Protein AF-A0A383CYL3-F1 (afdb_monomer_lite)

pLDDT: mean 91.33, std 6.99, range [60.88, 98.5]

Structure (mmCIF, N/CA/C/O backbone):
data_AF-A0A383CYL3-F1
#
_entry.id   AF-A0A383CYL3-F1
#
loop_
_atom_site.group_PDB
_atom_site.id
_atom_site.type_symbol
_atom_site.label_atom_id
_atom_site.label_alt_id
_atom_site.label_comp_id
_atom_site.label_asym_id
_atom_site.label_entity_id
_atom_site.label_seq_id
_atom_site.pdbx_PDB_ins_code
_atom_site.Cartn_x
_atom_site.Cartn_y
_atom_site.Cartn_z
_atom_site.occupancy
_atom_site.B_iso_or_equiv
_atom_site.auth_seq_id
_atom_site.auth_comp_id
_atom_site.auth_asym_id
_atom_site.auth_atom_id
_atom_site.pdbx_PDB_model_num
ATOM 1 N N . GLY A 1 1 ? -2.324 4.065 -17.503 1.00 60.91 1 GLY A N 1
ATOM 2 C CA . GLY A 1 1 ? -1.278 4.170 -18.538 1.00 60.91 1 GLY A CA 1
ATOM 3 C C . GLY A 1 1 ? -1.927 4.232 -19.900 1.00 60.91 1 GLY A C 1
ATOM 4 O O . GLY A 1 1 ? -3.085 3.840 -20.022 1.00 60.91 1 GLY A O 1
ATOM 5 N N . ASN A 1 2 ? -1.213 4.731 -20.904 1.00 80.81 2 ASN A N 1
ATOM 6 C CA . ASN A 1 2 ? -1.706 4.714 -22.275 1.00 80.81 2 ASN A CA 1
ATOM 7 C C . ASN A 1 2 ? -1.374 3.350 -22.905 1.00 80.81 2 ASN A C 1
ATOM 9 O O . ASN A 1 2 ? -0.212 3.054 -23.174 1.00 80.81 2 ASN A O 1
ATOM 13 N N . LEU A 1 3 ? -2.397 2.504 -23.049 1.00 83.12 3 LEU A N 1
ATOM 14 C CA . LEU A 1 3 ? -2.301 1.110 -23.508 1.00 83.12 3 LEU A CA 1
ATOM 15 C C . LEU A 1 3 ? -2.814 0.931 -24.949 1.00 83.12 3 LEU A C 1
ATOM 17 O O . LEU A 1 3 ? -3.271 -0.150 -25.306 1.00 83.12 3 LEU A O 1
ATOM 21 N N . GLY A 1 4 ? -2.820 2.003 -25.746 1.00 85.19 4 GLY A N 1
ATOM 22 C CA . GLY A 1 4 ? -3.401 1.988 -27.088 1.00 85.19 4 GLY A CA 1
ATOM 23 C C . GLY A 1 4 ? -4.933 2.034 -27.084 1.00 85.19 4 GLY A C 1
ATOM 24 O O . GLY A 1 4 ? -5.554 2.582 -26.158 1.00 85.19 4 GLY A O 1
ATOM 25 N N . SER A 1 5 ? -5.532 1.480 -28.143 1.00 90.00 5 SER A N 1
ATOM 26 C CA . SER A 1 5 ? -6.978 1.491 -28.397 1.00 90.00 5 SER A CA 1
ATOM 27 C C . SER A 1 5 ? -7.750 0.524 -27.488 1.00 90.00 5 SER A C 1
ATOM 29 O O . SER A 1 5 ? -7.178 -0.360 -26.850 1.00 90.00 5 SER A O 1
ATOM 31 N N . ASP A 1 6 ? -9.081 0.629 -27.453 1.00 92.19 6 ASP A N 1
ATOM 32 C CA . ASP A 1 6 ? -9.914 -0.312 -26.686 1.00 92.19 6 ASP A CA 1
ATOM 33 C C . ASP A 1 6 ? -9.828 -1.754 -27.204 1.00 92.19 6 ASP A C 1
ATOM 35 O O . ASP A 1 6 ? -9.988 -2.702 -26.429 1.00 92.19 6 ASP A O 1
ATOM 39 N N . LYS A 1 7 ? -9.540 -1.939 -28.498 1.00 91.94 7 LYS A N 1
ATOM 40 C CA . LYS A 1 7 ? -9.266 -3.262 -29.069 1.00 91.94 7 LYS A CA 1
ATOM 41 C C . LYS A 1 7 ? -7.973 -3.833 -28.487 1.00 91.94 7 LYS A C 1
ATOM 43 O O . LYS A 1 7 ? -7.984 -4.971 -28.022 1.00 91.94 7 LYS A O 1
ATOM 48 N N . ASP A 1 8 ? -6.907 -3.036 -28.444 1.00 89.88 8 ASP A N 1
ATOM 49 C CA . ASP A 1 8 ? -5.603 -3.454 -27.909 1.00 89.88 8 ASP A CA 1
ATOM 50 C C . ASP A 1 8 ? -5.710 -3.811 -26.426 1.00 89.88 8 ASP A C 1
ATOM 52 O O . ASP A 1 8 ? -5.250 -4.869 -25.999 1.00 89.88 8 ASP A O 1
ATOM 56 N N . ARG A 1 9 ? -6.429 -2.989 -25.651 1.00 91.81 9 ARG A N 1
ATOM 57 C CA . ARG A 1 9 ? -6.699 -3.241 -24.227 1.00 91.81 9 ARG A CA 1
ATOM 58 C C . ARG A 1 9 ? -7.430 -4.560 -23.998 1.00 91.81 9 ARG A C 1
ATOM 60 O O . ARG A 1 9 ? -7.052 -5.316 -23.107 1.00 91.81 9 ARG A O 1
ATOM 67 N N . LYS A 1 10 ? -8.464 -4.859 -24.794 1.00 93.38 10 LYS A N 1
ATOM 68 C CA . LYS A 1 10 ? -9.211 -6.126 -24.694 1.00 93.38 10 LYS A CA 1
ATOM 69 C C . LYS A 1 10 ? -8.337 -7.327 -25.046 1.00 93.38 10 LYS A C 1
ATOM 71 O O . LYS A 1 10 ? -8.424 -8.350 -24.370 1.00 93.38 10 LYS A O 1
ATOM 76 N N . THR A 1 11 ? -7.504 -7.209 -26.076 1.00 92.19 11 THR A N 1
ATOM 77 C CA . THR A 1 11 ? -6.564 -8.267 -26.470 1.00 92.19 11 THR A CA 1
ATOM 78 C C . THR A 1 11 ? -5.542 -8.527 -25.368 1.00 92.19 11 THR A C 1
ATOM 80 O O . THR A 1 11 ? -5.371 -9.672 -24.956 1.00 92.19 11 THR A O 1
ATOM 83 N N . LEU A 1 12 ? -4.928 -7.469 -24.830 1.00 92.44 12 LEU A N 1
ATOM 84 C CA . LEU A 1 12 ? -3.962 -7.577 -23.741 1.00 92.44 12 LEU A CA 1
ATOM 85 C C . LEU A 1 12 ? -4.599 -8.177 -22.481 1.00 92.44 12 LEU A C 1
ATOM 87 O O . LEU A 1 12 ? -4.010 -9.054 -21.860 1.00 92.44 12 LEU A O 1
ATOM 91 N N . MET A 1 13 ? -5.826 -7.778 -22.136 1.00 93.12 13 MET A N 1
ATOM 92 C CA . MET A 1 13 ? -6.542 -8.349 -20.991 1.00 93.12 13 MET A CA 1
ATOM 93 C C . MET A 1 13 ? -6.741 -9.865 -21.135 1.00 93.12 13 MET A C 1
ATOM 95 O O . MET A 1 13 ? -6.412 -10.606 -20.213 1.00 93.12 13 MET A O 1
ATOM 99 N N . LYS A 1 14 ? -7.197 -10.336 -22.305 1.00 94.06 14 LYS A N 1
ATOM 100 C CA . LYS A 1 14 ? -7.383 -11.775 -22.583 1.00 94.06 14 LYS A CA 1
ATOM 101 C C . LYS A 1 14 ? -6.087 -12.584 -22.510 1.00 94.06 14 LYS A C 1
ATOM 103 O O . LYS A 1 14 ? -6.115 -13.782 -22.233 1.00 94.06 14 LYS A O 1
ATOM 108 N N . LEU A 1 15 ? -4.958 -11.949 -22.815 1.00 92.75 15 LEU A N 1
ATOM 109 C CA . LEU A 1 15 ? -3.640 -12.567 -22.718 1.00 92.75 15 LEU A CA 1
ATOM 110 C C . LEU A 1 15 ? -3.179 -12.666 -21.256 1.00 92.75 15 LEU A C 1
ATOM 112 O O . LEU A 1 15 ? -2.716 -13.717 -20.814 1.00 92.75 15 LEU A O 1
ATOM 116 N N . LEU A 1 16 ? -3.332 -11.577 -20.501 1.00 94.69 16 LEU A N 1
ATOM 117 C CA . LEU A 1 16 ? -2.857 -11.465 -19.124 1.00 94.69 16 LEU A CA 1
ATOM 118 C C . LEU A 1 16 ? -3.707 -12.262 -18.129 1.00 94.69 16 LEU A C 1
ATOM 120 O O . LEU A 1 16 ? -3.155 -12.874 -17.219 1.00 94.69 16 LEU A O 1
ATOM 124 N N . GLU A 1 17 ? -5.031 -12.299 -18.300 1.00 95.38 17 GLU A N 1
ATOM 125 C CA . GLU A 1 17 ? -5.942 -12.943 -17.339 1.00 95.38 17 GLU A CA 1
ATOM 126 C C . GLU A 1 17 ? -5.663 -14.439 -17.150 1.00 95.38 17 GLU A C 1
ATOM 128 O O . GLU A 1 17 ? -5.806 -14.961 -16.047 1.00 95.38 17 GLU A O 1
ATOM 133 N N . LYS A 1 18 ? -5.184 -15.114 -18.201 1.00 94.88 18 LYS A N 1
ATOM 134 C CA . LYS A 1 18 ? -4.810 -16.537 -18.172 1.00 94.88 18 LYS A CA 1
ATOM 135 C C . LYS A 1 18 ? -3.587 -16.823 -17.302 1.00 94.88 18 LYS A C 1
ATOM 137 O O . LYS A 1 18 ? -3.362 -17.965 -16.924 1.00 94.88 18 LYS A O 1
ATOM 142 N N . ASN A 1 19 ? -2.797 -15.794 -17.012 1.00 95.62 19 ASN A N 1
ATOM 143 C CA . ASN A 1 19 ? -1.554 -15.882 -16.258 1.00 95.62 19 ASN A CA 1
ATOM 144 C C . ASN A 1 19 ? -1.692 -15.309 -14.846 1.00 95.62 19 ASN A C 1
ATOM 146 O O . ASN A 1 19 ? -0.675 -15.015 -14.221 1.00 95.62 19 ASN A O 1
ATOM 150 N N . GLN A 1 20 ? -2.917 -15.112 -14.351 1.00 96.31 20 GLN A N 1
ATOM 151 C CA . GLN A 1 20 ? -3.139 -14.590 -13.009 1.00 96.31 20 GLN A CA 1
ATOM 152 C C . GLN A 1 20 ? -2.492 -15.493 -11.949 1.00 96.31 20 GLN A C 1
ATOM 154 O O . GLN A 1 20 ? -2.558 -16.718 -12.027 1.00 96.31 20 GLN A O 1
ATOM 159 N N . VAL A 1 21 ? -1.867 -14.865 -10.958 1.00 96.69 21 VAL A N 1
ATOM 160 C CA . VAL A 1 21 ? -1.183 -15.534 -9.850 1.00 96.69 21 VAL A CA 1
ATOM 161 C C . VAL A 1 21 ? -1.388 -14.738 -8.565 1.00 96.69 21 VAL A C 1
ATOM 163 O O . VAL A 1 21 ? -1.668 -13.533 -8.606 1.00 96.69 21 VAL A O 1
ATOM 166 N N . ASP A 1 22 ? -1.272 -15.415 -7.428 1.00 94.88 22 ASP A N 1
ATOM 167 C CA . ASP A 1 22 ? -1.402 -14.785 -6.124 1.00 94.88 22 ASP A CA 1
ATOM 168 C C . ASP A 1 22 ? -0.232 -13.848 -5.813 1.00 94.88 22 ASP A C 1
ATOM 170 O O . ASP A 1 22 ? 0.851 -13.908 -6.404 1.00 94.88 22 ASP A O 1
ATOM 174 N N . SER A 1 23 ? -0.499 -12.917 -4.897 1.00 94.06 23 SER A N 1
ATOM 175 C CA . SER A 1 23 ? 0.493 -11.974 -4.406 1.00 94.06 23 SER A CA 1
ATOM 176 C C . SER A 1 23 ? 0.269 -11.662 -2.933 1.00 94.06 23 SER A C 1
ATOM 178 O O . SER A 1 23 ? -0.854 -11.346 -2.520 1.00 94.06 23 SER A O 1
ATOM 180 N N . THR A 1 24 ? 1.342 -11.679 -2.140 1.00 89.69 24 THR A N 1
ATOM 181 C CA . THR A 1 24 ? 1.304 -11.152 -0.765 1.00 89.69 24 THR A CA 1
ATOM 182 C C . THR A 1 24 ? 1.252 -9.623 -0.752 1.00 89.69 24 THR A C 1
ATOM 184 O O . THR A 1 24 ? 0.801 -9.021 0.227 1.00 89.69 24 THR A O 1
ATOM 187 N N . TRP A 1 25 ? 1.641 -8.978 -1.858 1.00 90.38 25 TRP A N 1
ATOM 188 C CA . TRP A 1 25 ? 1.538 -7.538 -2.033 1.00 90.38 25 TRP A CA 1
ATOM 189 C C . TRP A 1 25 ? 0.190 -7.134 -2.623 1.00 90.38 25 TRP A C 1
ATOM 191 O O . TRP A 1 25 ? -0.257 -7.639 -3.653 1.00 90.38 25 TRP A O 1
ATOM 201 N N . ARG A 1 26 ? -0.456 -6.155 -1.991 1.00 89.75 26 ARG A N 1
ATOM 202 C CA . ARG A 1 26 ? -1.742 -5.617 -2.433 1.00 89.75 26 ARG A CA 1
ATOM 203 C C . ARG A 1 26 ? -1.593 -4.144 -2.747 1.00 89.75 26 ARG A C 1
ATOM 205 O O . ARG A 1 26 ? -1.125 -3.371 -1.919 1.00 89.75 26 ARG A O 1
ATOM 212 N N . VAL A 1 27 ? -2.051 -3.754 -3.930 1.00 90.19 27 VAL A N 1
ATOM 213 C CA . VAL A 1 27 ? -2.041 -2.363 -4.376 1.00 90.19 27 VAL A CA 1
ATOM 214 C C . VAL A 1 27 ? -3.323 -2.054 -5.141 1.00 90.19 27 VAL A C 1
ATOM 216 O O . VAL A 1 27 ? -3.880 -2.907 -5.837 1.00 90.19 27 VAL A O 1
ATOM 219 N N . THR A 1 28 ? -3.806 -0.827 -4.980 1.00 87.62 28 THR A N 1
ATOM 220 C CA . THR A 1 28 ? -4.983 -0.303 -5.671 1.00 87.62 28 THR A CA 1
ATOM 221 C C . THR A 1 28 ? -4.586 0.782 -6.660 1.00 87.62 28 THR A C 1
ATOM 223 O O . THR A 1 28 ? -3.676 1.569 -6.404 1.00 87.62 28 THR A O 1
ATOM 226 N N . SER A 1 29 ? -5.335 0.879 -7.754 1.00 84.56 29 SER A N 1
ATOM 227 C CA . SER A 1 29 ? -5.369 2.079 -8.596 1.00 84.56 29 SER A CA 1
ATOM 228 C C . SER A 1 29 ? -5.851 3.308 -7.816 1.00 84.56 29 SER A C 1
ATOM 230 O O . SER A 1 29 ? -6.458 3.193 -6.748 1.00 84.56 29 SER A O 1
ATOM 232 N N . SER A 1 30 ? -5.676 4.491 -8.407 1.00 77.31 30 SER A N 1
ATOM 233 C CA . SER A 1 30 ? -6.247 5.746 -7.903 1.00 77.31 30 SER A CA 1
ATOM 234 C C . SER A 1 30 ? -7.779 5.735 -7.810 1.00 77.31 30 SER A C 1
ATOM 236 O O . SER A 1 30 ? -8.337 6.446 -6.981 1.00 77.31 30 SER A O 1
ATOM 238 N N . SER A 1 31 ? -8.470 4.910 -8.607 1.00 81.56 31 SER A N 1
ATOM 239 C CA . SER A 1 31 ? -9.923 4.710 -8.511 1.00 81.56 31 SER A CA 1
ATOM 240 C C . SER A 1 31 ? -10.333 3.693 -7.438 1.00 81.56 31 SER A C 1
ATOM 242 O O . SER A 1 31 ? -11.522 3.451 -7.243 1.00 81.56 31 SER A O 1
ATOM 244 N N . GLY A 1 32 ? -9.369 3.082 -6.741 1.00 81.31 32 GLY A N 1
ATOM 245 C CA . GLY A 1 32 ? -9.605 2.089 -5.694 1.00 81.31 32 GLY A CA 1
ATOM 246 C C . GLY A 1 32 ? -9.766 0.651 -6.198 1.00 81.31 32 GLY A C 1
ATOM 247 O O . GLY A 1 32 ? -9.926 -0.256 -5.383 1.00 81.31 32 GLY A O 1
ATOM 248 N N . ALA A 1 33 ? -9.691 0.405 -7.511 1.00 86.31 33 ALA A N 1
ATOM 249 C CA . ALA A 1 33 ? -9.699 -0.955 -8.047 1.00 86.31 33 ALA A CA 1
ATOM 250 C C . ALA A 1 33 ? -8.398 -1.688 -7.684 1.00 86.31 33 ALA A C 1
ATOM 252 O O . ALA A 1 33 ? -7.307 -1.157 -7.912 1.00 86.31 33 ALA A O 1
ATOM 253 N N . MET A 1 34 ? -8.523 -2.899 -7.138 1.00 90.38 34 MET A N 1
ATOM 254 C CA . MET A 1 34 ? -7.399 -3.768 -6.777 1.00 90.38 34 MET A CA 1
ATOM 255 C C . MET A 1 34 ? -6.681 -4.286 -8.021 1.00 90.38 34 MET A C 1
ATOM 257 O O . MET A 1 34 ? -7.326 -4.718 -8.978 1.00 90.38 34 MET A O 1
ATOM 261 N N . TYR A 1 35 ? -5.351 -4.285 -7.990 1.00 92.44 35 TYR A N 1
ATOM 262 C CA . TYR A 1 35 ? -4.555 -4.908 -9.042 1.00 92.44 35 TYR A CA 1
ATOM 263 C C . TYR A 1 35 ? -4.630 -6.430 -8.942 1.00 92.44 35 TYR A C 1
ATOM 265 O O . TYR A 1 35 ? -4.715 -6.995 -7.851 1.00 92.44 35 TYR A O 1
ATOM 273 N N . ARG A 1 36 ? -4.579 -7.084 -10.103 1.00 93.62 36 ARG A N 1
ATOM 274 C CA . ARG A 1 36 ? -4.379 -8.528 -10.227 1.00 93.62 36 ARG A CA 1
ATOM 275 C C . ARG A 1 36 ? -2.982 -8.754 -10.772 1.00 93.62 36 ARG A C 1
ATOM 277 O O . ARG A 1 36 ? -2.614 -8.143 -11.774 1.00 93.62 36 ARG A O 1
ATOM 284 N N . PHE A 1 37 ? -2.220 -9.592 -10.090 1.00 96.06 37 PHE A N 1
ATOM 285 C CA . PHE A 1 37 ? -0.869 -9.928 -10.502 1.00 96.06 37 PHE A CA 1
ATOM 286 C C . PHE A 1 37 ? -0.899 -11.084 -11.495 1.00 96.06 37 PHE A C 1
ATOM 288 O O . PHE A 1 37 ? -1.810 -11.911 -11.484 1.00 96.06 37 PHE A O 1
ATOM 295 N N . VAL A 1 38 ? 0.094 -11.109 -12.375 1.00 96.62 38 VAL A N 1
ATOM 296 C CA . VAL A 1 38 ? 0.246 -12.113 -13.429 1.00 96.62 38 VAL A CA 1
ATOM 297 C C . VAL A 1 38 ? 1.685 -12.602 -13.459 1.00 96.62 38 VAL A C 1
ATOM 299 O O . VAL A 1 38 ? 2.584 -11.882 -13.021 1.00 96.62 38 VAL A O 1
ATOM 302 N N . LYS A 1 39 ? 1.918 -13.804 -13.983 1.00 96.44 39 LYS A N 1
ATOM 303 C CA . LYS A 1 39 ? 3.275 -14.321 -14.195 1.00 96.44 39 LYS A CA 1
ATOM 304 C C . LYS A 1 39 ? 4.076 -13.385 -15.120 1.00 96.44 39 LYS A C 1
ATOM 306 O O . LYS A 1 39 ? 3.527 -12.952 -16.143 1.00 96.44 39 LYS A O 1
ATOM 311 N N . PRO A 1 40 ? 5.354 -13.089 -14.817 1.00 94.44 40 PRO A N 1
ATOM 312 C CA . PRO A 1 40 ? 6.201 -12.258 -15.668 1.00 94.44 40 PRO A CA 1
ATOM 313 C C . PRO A 1 40 ? 6.595 -13.045 -16.925 1.00 94.44 40 PRO A C 1
ATOM 315 O O . PRO A 1 40 ? 7.586 -13.761 -16.945 1.00 94.44 40 PRO A O 1
ATOM 318 N N . THR A 1 41 ? 5.771 -12.955 -17.966 1.00 94.00 41 THR A N 1
ATOM 319 C CA . THR A 1 41 ? 5.897 -13.761 -19.200 1.00 94.00 41 THR A CA 1
ATOM 320 C C . THR A 1 41 ? 5.993 -12.918 -20.468 1.00 94.00 41 THR A C 1
ATOM 322 O O . THR A 1 41 ? 6.212 -13.458 -21.545 1.00 94.00 41 THR A O 1
ATOM 325 N N . LEU A 1 42 ? 5.825 -11.597 -20.358 1.00 94.00 42 LEU A N 1
ATOM 326 C CA . LEU A 1 42 ? 5.802 -10.682 -21.495 1.00 94.00 42 LEU A CA 1
ATOM 327 C C . LEU A 1 42 ? 6.877 -9.613 -21.342 1.00 94.00 42 LEU A C 1
ATOM 329 O O . LEU A 1 42 ? 6.982 -8.979 -20.291 1.00 94.00 42 LEU A O 1
ATOM 333 N N . VAL A 1 43 ? 7.589 -9.348 -22.434 1.00 95.81 43 VAL A N 1
ATOM 334 C CA . VAL A 1 43 ? 8.421 -8.156 -22.586 1.00 95.81 43 VAL A CA 1
ATOM 335 C C . VAL A 1 43 ? 7.660 -7.141 -23.430 1.00 95.81 43 VAL A C 1
ATOM 337 O O . VAL A 1 43 ? 7.092 -7.468 -24.474 1.00 95.81 43 VAL A O 1
ATOM 340 N N . VAL A 1 44 ? 7.628 -5.892 -22.973 1.00 94.38 44 VAL A N 1
ATOM 341 C CA . VAL A 1 44 ? 6.966 -4.796 -23.683 1.00 94.38 44 VAL A CA 1
ATOM 342 C C . VAL A 1 44 ? 7.928 -3.653 -23.940 1.00 94.38 44 VAL A C 1
ATOM 344 O O . VAL A 1 44 ? 8.793 -3.344 -23.125 1.00 94.38 44 VAL A O 1
ATOM 347 N N . GLU A 1 45 ? 7.744 -3.000 -25.077 1.00 94.44 45 GLU A N 1
ATOM 348 C CA . GLU A 1 45 ? 8.422 -1.756 -25.401 1.00 94.44 45 GLU A CA 1
ATOM 349 C C . GLU A 1 45 ? 7.556 -0.585 -24.938 1.00 94.44 45 GLU A C 1
ATOM 351 O O . GLU A 1 45 ? 6.367 -0.505 -25.268 1.00 94.44 45 GLU A O 1
ATOM 356 N N . ILE A 1 46 ? 8.154 0.328 -24.176 1.00 93.62 46 ILE A N 1
ATOM 357 C CA . ILE A 1 46 ? 7.511 1.566 -23.748 1.00 93.62 46 ILE A CA 1
ATOM 358 C C . ILE A 1 46 ? 8.287 2.759 -24.289 1.00 93.62 46 ILE A C 1
ATOM 360 O O . ILE A 1 46 ? 9.514 2.742 -24.345 1.00 93.62 46 ILE A O 1
ATOM 364 N N . LYS A 1 47 ? 7.559 3.817 -24.636 1.00 93.81 47 LYS A N 1
ATOM 365 C CA . LYS A 1 47 ? 8.123 5.158 -24.804 1.00 93.81 47 LYS A CA 1
ATOM 366 C C . LYS A 1 47 ? 7.705 6.015 -23.618 1.00 93.81 47 LYS A C 1
ATOM 368 O O . LYS A 1 47 ? 6.587 5.869 -23.121 1.00 93.81 47 LYS A O 1
ATOM 373 N N . ALA A 1 48 ? 8.584 6.899 -23.180 1.00 93.81 48 ALA A N 1
ATOM 374 C CA . ALA A 1 48 ? 8.351 7.793 -22.056 1.00 93.81 48 ALA A CA 1
ATOM 375 C C . ALA A 1 48 ? 8.841 9.196 -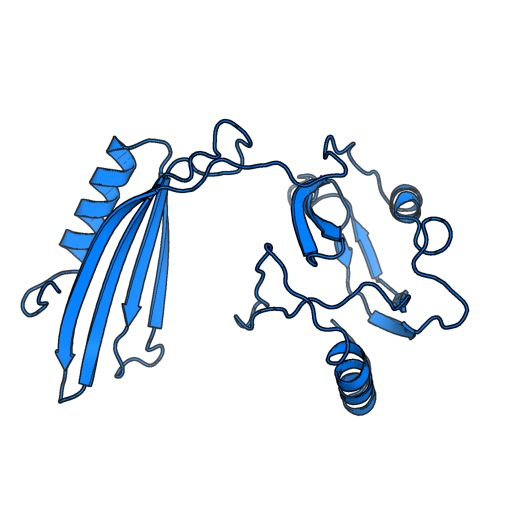22.404 1.00 93.81 48 ALA A C 1
ATOM 377 O O . ALA A 1 48 ? 9.686 9.351 -23.284 1.00 93.81 48 ALA A O 1
ATOM 378 N N . THR A 1 49 ? 8.294 10.205 -21.731 1.00 94.44 49 THR A N 1
ATOM 379 C CA . THR A 1 49 ? 8.802 11.576 -21.856 1.00 94.44 49 THR A CA 1
ATOM 380 C C . THR A 1 49 ? 10.126 11.721 -21.126 1.00 94.44 49 THR A C 1
ATOM 382 O O . THR A 1 49 ? 11.036 12.345 -21.653 1.00 94.44 49 THR A O 1
ATOM 385 N N . ASP A 1 50 ? 10.209 11.158 -19.922 1.00 92.44 50 ASP A N 1
ATOM 386 C CA . ASP A 1 50 ? 11.368 11.307 -19.052 1.00 92.44 50 ASP A CA 1
ATOM 387 C C . ASP A 1 50 ? 11.425 10.177 -18.014 1.00 92.44 50 ASP A C 1
ATOM 389 O O . ASP A 1 50 ? 10.434 9.467 -17.787 1.00 92.44 50 ASP A O 1
ATOM 393 N N . ILE A 1 51 ? 12.581 10.023 -17.376 1.00 93.81 51 ILE A N 1
ATOM 394 C CA . ILE A 1 51 ? 12.826 9.107 -16.268 1.00 93.81 51 ILE A CA 1
ATOM 395 C C . ILE A 1 51 ? 13.573 9.871 -15.177 1.00 93.81 51 ILE A C 1
ATOM 397 O O . ILE A 1 51 ? 14.688 10.330 -15.386 1.00 93.81 51 ILE A O 1
ATOM 401 N N . GLN A 1 52 ? 12.977 9.954 -13.990 1.00 94.31 52 GLN A N 1
ATOM 402 C CA . GLN A 1 52 ? 13.555 10.673 -12.853 1.00 94.31 52 GLN A CA 1
ATOM 403 C C . GLN A 1 52 ? 13.687 9.766 -11.632 1.00 94.31 52 GLN A C 1
ATOM 405 O O . GLN A 1 52 ? 12.820 8.925 -11.379 1.00 94.31 52 GLN A O 1
ATOM 410 N N . SER A 1 53 ? 14.753 9.949 -10.862 1.00 94.88 53 SER A N 1
ATOM 411 C CA . SER A 1 53 ? 15.043 9.198 -9.635 1.00 94.88 53 SER A CA 1
ATOM 412 C C . SER A 1 53 ? 14.720 9.961 -8.351 1.00 94.88 53 SER A C 1
ATOM 414 O O . SER A 1 53 ? 14.836 9.391 -7.270 1.00 94.88 53 SER A O 1
ATOM 416 N N . GLU A 1 54 ? 14.253 11.203 -8.467 1.00 95.12 54 GLU A N 1
ATOM 417 C CA . GLU A 1 54 ? 13.837 12.065 -7.361 1.00 95.12 54 GLU A CA 1
ATOM 418 C C . GLU A 1 54 ? 12.403 12.568 -7.576 1.00 95.12 54 GLU A C 1
ATOM 420 O O . GLU A 1 54 ? 11.872 12.581 -8.697 1.00 95.12 54 GLU A O 1
ATOM 425 N N . ASP A 1 55 ? 11.737 12.918 -6.481 1.00 92.31 55 ASP A N 1
ATOM 426 C CA . ASP A 1 55 ? 10.427 13.558 -6.505 1.00 92.31 55 ASP A CA 1
ATOM 427 C C . ASP A 1 55 ? 10.527 15.095 -6.577 1.00 92.31 55 ASP A C 1
ATOM 429 O O . ASP A 1 55 ? 11.600 15.675 -6.722 1.00 92.31 55 ASP A O 1
ATOM 433 N N . SER A 1 56 ? 9.383 15.783 -6.504 1.00 90.44 56 SER A N 1
ATOM 434 C CA . SER A 1 56 ? 9.320 17.244 -6.640 1.00 90.44 56 SER A CA 1
ATOM 435 C C . SER A 1 56 ? 10.002 18.028 -5.514 1.00 90.44 56 SER A C 1
ATOM 437 O O . SER A 1 56 ? 10.132 19.243 -5.640 1.00 90.44 56 SER A O 1
ATOM 439 N N . ILE A 1 57 ? 10.372 17.378 -4.407 1.00 93.00 57 ILE A N 1
ATOM 440 C CA . ILE A 1 57 ? 11.084 18.003 -3.285 1.00 93.00 57 ILE A CA 1
ATOM 441 C C . ILE A 1 57 ? 12.537 17.517 -3.172 1.00 93.00 57 ILE A C 1
ATOM 443 O O . ILE A 1 57 ? 13.221 17.895 -2.225 1.00 93.00 57 ILE A O 1
ATOM 447 N N . GLY A 1 58 ? 13.015 16.734 -4.147 1.00 91.06 58 GLY A N 1
ATOM 448 C CA . GLY A 1 58 ? 14.385 16.219 -4.199 1.00 91.06 58 GLY A CA 1
ATOM 449 C C . GLY A 1 58 ? 14.601 14.935 -3.397 1.00 91.06 58 GLY A C 1
ATOM 450 O O . GLY A 1 58 ? 15.741 14.515 -3.220 1.00 91.06 58 GLY A O 1
ATOM 451 N N . GLU A 1 59 ? 13.537 14.293 -2.905 1.00 93.25 59 GLU A N 1
ATOM 452 C CA . GLU A 1 59 ? 13.679 13.028 -2.188 1.00 93.25 59 GLU A CA 1
ATOM 453 C C . GLU A 1 59 ? 13.799 11.858 -3.174 1.00 93.25 59 GLU A C 1
ATOM 455 O O . GLU A 1 59 ? 13.066 11.803 -4.172 1.00 93.25 59 GLU A O 1
ATOM 460 N N . PRO A 1 60 ? 14.676 10.871 -2.914 1.00 93.50 60 PRO A N 1
ATOM 461 C CA . PRO A 1 60 ? 14.839 9.743 -3.817 1.00 93.50 60 PRO A CA 1
ATOM 462 C C . PRO A 1 60 ? 13.563 8.901 -3.939 1.00 93.50 60 PRO A C 1
ATOM 464 O O . PRO A 1 60 ? 12.945 8.491 -2.951 1.00 93.50 60 PRO A O 1
ATOM 467 N N . ILE A 1 61 ? 13.215 8.533 -5.169 1.00 93.06 61 ILE A N 1
ATOM 468 C CA . ILE A 1 61 ? 12.068 7.679 -5.456 1.00 93.06 61 ILE A CA 1
ATOM 469 C C . ILE A 1 61 ? 12.343 6.259 -4.967 1.00 93.06 61 ILE A C 1
ATOM 471 O O . ILE A 1 61 ? 13.290 5.590 -5.385 1.00 93.06 61 ILE A O 1
ATOM 475 N N . LYS A 1 62 ? 11.434 5.759 -4.128 1.00 90.38 62 LYS A N 1
ATOM 476 C CA . LYS A 1 62 ? 11.401 4.371 -3.665 1.00 90.38 62 LYS A CA 1
ATOM 477 C C . LYS A 1 62 ? 10.120 3.682 -4.125 1.00 90.38 62 LYS A C 1
ATOM 479 O O . LYS A 1 62 ? 9.031 4.242 -3.993 1.00 90.38 62 LYS A O 1
ATOM 484 N N . LYS A 1 63 ? 10.216 2.446 -4.617 1.00 90.06 63 LYS A N 1
ATOM 485 C CA . LYS A 1 63 ? 9.049 1.603 -4.948 1.00 90.06 63 LYS A CA 1
ATOM 486 C C . LYS A 1 63 ? 9.193 0.223 -4.332 1.00 90.06 63 LYS A C 1
ATOM 488 O O . LYS A 1 63 ? 10.298 -0.207 -4.027 1.00 90.06 63 LYS A O 1
ATOM 493 N N . MET A 1 64 ? 8.062 -0.449 -4.126 1.00 89.69 64 MET A N 1
ATOM 494 C CA . MET A 1 64 ? 8.051 -1.821 -3.628 1.00 89.69 64 MET A CA 1
ATOM 495 C C . MET A 1 64 ? 8.695 -2.749 -4.660 1.00 89.69 64 MET A C 1
ATOM 497 O O . MET A 1 64 ? 8.177 -2.877 -5.770 1.00 89.69 64 MET A O 1
ATOM 501 N N . SER A 1 65 ? 9.790 -3.393 -4.275 1.00 89.44 65 SER A N 1
ATOM 502 C CA . SER A 1 65 ? 10.394 -4.494 -5.016 1.00 89.44 65 SER A CA 1
ATOM 503 C C . SER A 1 65 ? 9.640 -5.778 -4.725 1.00 89.44 65 SER A C 1
ATOM 505 O O . SER A 1 65 ? 9.225 -6.030 -3.588 1.00 89.44 65 SER A O 1
ATOM 507 N N . LEU A 1 66 ? 9.443 -6.572 -5.771 1.00 91.12 66 LEU A N 1
ATOM 508 C CA . LEU A 1 66 ? 8.695 -7.816 -5.708 1.00 91.12 66 LEU A CA 1
ATOM 509 C C . LEU A 1 66 ? 9.582 -8.973 -6.150 1.00 91.12 66 LEU A C 1
ATOM 511 O O . LEU A 1 66 ? 10.324 -8.845 -7.122 1.00 91.12 66 LEU A O 1
ATOM 515 N N . TYR A 1 67 ? 9.457 -10.092 -5.450 1.00 91.56 67 TYR A N 1
ATOM 516 C CA . TYR A 1 67 ? 10.073 -11.364 -5.798 1.00 91.56 67 TYR A CA 1
ATOM 517 C C . TYR A 1 67 ? 9.009 -12.296 -6.378 1.00 91.56 67 TYR A C 1
ATOM 519 O O . TYR A 1 67 ? 7.852 -12.241 -5.955 1.00 91.56 67 TYR A O 1
ATOM 527 N N . PHE A 1 68 ? 9.384 -13.110 -7.363 1.00 92.56 68 PHE A N 1
ATOM 528 C CA . PHE A 1 68 ? 8.489 -14.064 -8.011 1.00 92.56 68 PHE A CA 1
ATOM 529 C C . PHE A 1 68 ? 9.071 -15.472 -7.934 1.00 92.56 68 PHE A C 1
ATOM 531 O O . PHE A 1 68 ? 10.197 -15.692 -8.376 1.00 92.56 68 PHE A O 1
ATOM 538 N N . ASP A 1 69 ? 8.275 -16.405 -7.422 1.00 92.75 69 ASP A N 1
ATOM 539 C CA . ASP A 1 69 ? 8.568 -17.837 -7.372 1.00 92.75 69 ASP A CA 1
ATOM 540 C C . ASP A 1 69 ? 7.300 -18.666 -7.660 1.00 92.75 69 ASP A C 1
ATOM 542 O O . ASP A 1 69 ? 6.284 -18.144 -8.134 1.00 92.75 69 ASP A O 1
ATOM 546 N N . ASP A 1 70 ? 7.347 -19.968 -7.373 1.00 92.50 70 ASP A N 1
ATOM 547 C CA . ASP A 1 70 ? 6.229 -20.893 -7.582 1.00 92.50 70 ASP A CA 1
ATOM 548 C C . ASP A 1 70 ? 4.974 -20.549 -6.754 1.00 92.50 70 ASP A C 1
ATOM 550 O O . ASP A 1 70 ? 3.864 -20.932 -7.131 1.00 92.50 70 ASP A O 1
ATOM 554 N N . SER A 1 71 ? 5.120 -19.805 -5.652 1.00 91.81 71 SER A N 1
ATOM 555 C CA . SER A 1 71 ? 4.012 -19.326 -4.813 1.00 91.81 71 SER A CA 1
ATOM 556 C C . SER A 1 71 ? 3.383 -18.021 -5.318 1.00 91.81 71 SER A C 1
ATOM 558 O O . SER A 1 71 ? 2.321 -17.615 -4.840 1.00 91.81 71 SER A O 1
ATOM 560 N N . GLY A 1 72 ? 4.001 -17.380 -6.314 1.00 94.81 72 GLY A N 1
ATOM 561 C CA . GLY A 1 72 ? 3.549 -16.128 -6.904 1.00 94.81 72 GLY A CA 1
ATOM 562 C C . GLY A 1 72 ? 4.418 -14.939 -6.519 1.00 94.81 72 GLY A C 1
ATOM 563 O O . GLY A 1 72 ? 5.632 -15.050 -6.366 1.00 94.81 72 GLY A O 1
ATOM 564 N N . TRP A 1 73 ? 3.799 -13.761 -6.428 1.00 94.88 73 TRP A N 1
ATOM 565 C CA . TRP A 1 73 ? 4.516 -12.529 -6.101 1.00 94.88 73 TRP A CA 1
ATOM 566 C C . TRP A 1 73 ? 4.579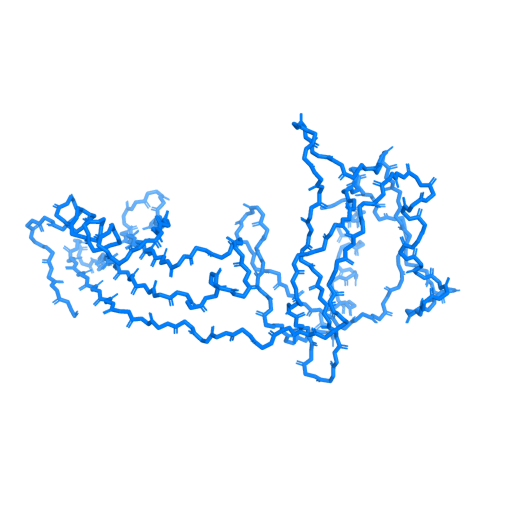 -12.280 -4.595 1.00 94.88 73 TRP A C 1
ATOM 568 O O . TRP A 1 73 ? 3.593 -12.409 -3.868 1.00 94.88 73 TRP A O 1
ATOM 578 N N . SER A 1 74 ? 5.723 -11.810 -4.120 1.00 91.94 74 SER A N 1
ATOM 579 C CA . SER A 1 74 ? 5.910 -11.432 -2.724 1.00 91.94 74 SER A CA 1
ATOM 580 C C . SER A 1 74 ? 6.594 -10.077 -2.585 1.00 91.94 74 SER A C 1
ATOM 582 O O . SER A 1 74 ? 7.483 -9.723 -3.358 1.00 91.94 74 SER A O 1
ATOM 584 N N . ALA A 1 75 ? 6.143 -9.278 -1.613 1.00 89.00 75 ALA A N 1
ATOM 585 C CA . ALA A 1 75 ? 6.788 -8.009 -1.282 1.00 89.00 75 ALA A CA 1
ATOM 586 C C . ALA A 1 75 ? 8.145 -8.260 -0.620 1.00 89.00 75 ALA A C 1
ATOM 588 O O . ALA A 1 75 ? 8.214 -8.954 0.392 1.00 89.00 75 ALA A O 1
ATOM 589 N N . VAL A 1 76 ? 9.197 -7.644 -1.155 1.00 86.50 76 VAL A N 1
ATOM 590 C CA . VAL A 1 76 ? 10.546 -7.738 -0.585 1.00 86.50 76 VAL A CA 1
ATOM 591 C C . VAL A 1 76 ? 10.849 -6.565 0.334 1.00 86.50 76 VAL A C 1
ATOM 593 O O . VAL A 1 76 ? 11.387 -6.735 1.424 1.00 86.50 76 VAL A O 1
ATOM 596 N N . GLY A 1 77 ? 10.465 -5.369 -0.098 1.00 82.31 77 GLY A N 1
ATOM 597 C CA . GLY A 1 77 ? 10.766 -4.116 0.576 1.00 82.31 77 GLY A CA 1
ATOM 598 C C . GLY A 1 77 ? 10.851 -2.981 -0.433 1.00 82.31 77 GLY A C 1
ATOM 599 O O . GLY A 1 77 ? 10.820 -3.200 -1.646 1.00 82.31 77 GLY A O 1
ATOM 600 N N . LYS A 1 78 ? 10.933 -1.745 0.053 1.00 85.81 78 LYS A N 1
ATOM 601 C CA . LYS A 1 78 ? 11.126 -0.599 -0.834 1.00 85.81 78 LYS A CA 1
ATOM 602 C C . LYS A 1 78 ? 12.585 -0.515 -1.289 1.00 85.81 78 LYS A C 1
ATOM 604 O O . LYS A 1 78 ? 13.488 -0.512 -0.458 1.00 85.81 78 LYS A O 1
ATOM 609 N N . SER A 1 79 ? 12.794 -0.352 -2.589 1.00 87.44 79 SER A N 1
ATOM 610 C CA . SER A 1 79 ? 14.103 -0.093 -3.198 1.00 87.44 79 SER A CA 1
ATOM 611 C C . SER A 1 79 ? 14.094 1.261 -3.891 1.00 87.44 79 SER A C 1
ATOM 613 O O . SER A 1 79 ? 13.067 1.680 -4.438 1.00 87.44 79 SER A O 1
ATOM 615 N N . TYR A 1 80 ? 15.241 1.934 -3.890 1.00 90.44 80 TYR A N 1
ATOM 616 C CA . TYR A 1 80 ? 15.464 3.101 -4.730 1.00 90.44 80 TYR A CA 1
ATOM 617 C C . TYR A 1 80 ? 15.358 2.716 -6.202 1.00 90.44 80 TYR A C 1
ATOM 619 O O . TYR A 1 80 ? 15.868 1.682 -6.638 1.00 90.44 80 TYR A O 1
ATOM 627 N N . THR A 1 81 ? 14.662 3.545 -6.964 1.00 92.38 81 THR A N 1
ATOM 628 C CA . THR A 1 81 ? 14.406 3.325 -8.384 1.00 92.38 81 THR A CA 1
ATOM 629 C C . THR A 1 81 ? 14.053 4.654 -9.050 1.00 92.38 81 THR A C 1
ATOM 631 O O . THR A 1 81 ? 14.215 5.717 -8.458 1.00 92.38 81 THR A O 1
ATOM 634 N N . ALA A 1 82 ? 13.539 4.593 -10.274 1.00 93.12 82 ALA A N 1
ATOM 635 C CA . ALA A 1 82 ? 13.048 5.744 -11.002 1.00 93.12 82 ALA A CA 1
ATOM 636 C C . ALA A 1 82 ? 11.531 5.695 -11.235 1.00 93.12 82 ALA A C 1
ATOM 638 O O . ALA A 1 82 ? 10.864 4.648 -11.220 1.00 93.12 82 ALA A O 1
ATOM 639 N N . SER A 1 83 ? 10.959 6.865 -11.484 1.00 93.38 83 SER A N 1
ATOM 640 C CA . SER A 1 83 ? 9.642 7.021 -12.080 1.00 93.38 83 SER A CA 1
ATOM 641 C C . SER A 1 83 ? 9.762 7.338 -13.555 1.00 93.38 83 SER A C 1
ATOM 643 O O . SER A 1 83 ? 10.482 8.240 -13.957 1.00 93.38 83 SER A O 1
ATOM 645 N N . VAL A 1 84 ? 9.004 6.582 -14.344 1.00 92.44 84 VAL A N 1
ATOM 646 C CA . VAL A 1 84 ? 8.857 6.792 -15.778 1.00 92.44 84 VAL A CA 1
ATOM 647 C C . VAL A 1 84 ? 7.688 7.748 -15.988 1.00 92.44 84 VAL A C 1
ATOM 649 O O . VAL A 1 84 ? 6.559 7.433 -15.597 1.00 92.44 84 VAL A O 1
ATOM 652 N N . LEU A 1 85 ? 7.951 8.912 -16.577 1.00 92.06 85 LEU A N 1
ATOM 653 C CA . LEU A 1 85 ? 6.948 9.939 -16.828 1.00 92.06 85 LEU A CA 1
ATOM 654 C C . LEU A 1 85 ? 6.263 9.709 -18.177 1.00 92.06 85 LEU A C 1
ATOM 656 O O . LEU A 1 85 ? 6.904 9.512 -19.209 1.00 92.06 85 LEU A O 1
ATOM 660 N N . HIS A 1 86 ? 4.929 9.736 -18.153 1.00 92.38 86 HIS A N 1
ATOM 661 C CA . HIS A 1 86 ? 4.056 9.516 -19.313 1.00 92.38 86 HIS A CA 1
ATOM 662 C C . HIS A 1 86 ? 4.371 8.245 -20.134 1.00 92.38 86 HIS A C 1
ATOM 664 O O . HIS A 1 86 ? 4.501 8.324 -21.357 1.00 92.38 86 HIS A O 1
ATOM 670 N N . PRO A 1 87 ? 4.463 7.053 -19.509 1.00 93.25 87 PRO A N 1
ATOM 671 C CA . PRO A 1 87 ? 4.737 5.830 -20.248 1.00 93.25 87 PRO A CA 1
ATOM 672 C C . PRO A 1 87 ? 3.577 5.487 -21.192 1.00 93.25 87 PRO A C 1
ATOM 674 O O . PRO A 1 87 ? 2.403 5.437 -20.793 1.00 93.25 87 PRO A O 1
ATOM 677 N N . VAL A 1 88 ? 3.925 5.199 -22.443 1.00 93.44 88 VAL A N 1
ATOM 678 C CA . VAL A 1 88 ? 3.020 4.704 -23.480 1.00 93.44 88 VAL A CA 1
ATOM 679 C C . VAL A 1 88 ? 3.528 3.351 -23.956 1.00 93.44 88 VAL A C 1
ATOM 681 O O . VAL A 1 88 ? 4.679 3.231 -24.376 1.00 93.44 88 VAL A O 1
ATOM 684 N N . LEU A 1 89 ? 2.659 2.342 -23.903 1.00 93.88 89 LEU A N 1
ATOM 685 C CA . LEU A 1 89 ? 2.937 1.029 -24.477 1.00 93.88 89 LEU A CA 1
ATOM 686 C C . LEU A 1 89 ? 3.045 1.164 -26.001 1.00 93.88 89 LEU A C 1
ATOM 688 O O . LEU A 1 89 ? 2.117 1.660 -26.638 1.00 93.88 89 LEU A O 1
ATOM 692 N N . VAL A 1 90 ? 4.169 0.731 -26.572 1.00 93.94 90 VAL A N 1
ATOM 693 C CA . VAL A 1 90 ? 4.405 0.744 -28.022 1.00 93.94 90 VAL A CA 1
ATOM 694 C C . VAL A 1 90 ? 3.987 -0.591 -28.627 1.00 93.94 90 VAL A C 1
ATOM 696 O O . VAL A 1 90 ? 3.164 -0.620 -29.537 1.00 93.94 90 VAL A O 1
ATOM 699 N N . ARG A 1 91 ? 4.539 -1.696 -28.112 1.00 93.25 91 ARG A N 1
ATOM 700 C CA . ARG A 1 91 ? 4.272 -3.060 -28.595 1.00 93.25 91 ARG A CA 1
ATOM 701 C C . ARG A 1 91 ? 4.739 -4.124 -27.604 1.00 93.25 91 ARG A C 1
ATOM 703 O O . ARG A 1 91 ? 5.530 -3.840 -26.705 1.00 93.25 91 ARG A O 1
ATOM 710 N N . ILE A 1 92 ? 4.279 -5.354 -27.814 1.00 94.12 92 ILE A N 1
ATOM 711 C CA . ILE A 1 92 ? 4.861 -6.559 -27.210 1.00 94.12 92 ILE A CA 1
ATOM 712 C C . ILE A 1 92 ? 6.113 -6.935 -28.017 1.00 94.12 92 ILE A C 1
ATOM 714 O O . ILE A 1 92 ? 6.127 -6.791 -29.240 1.00 94.12 92 ILE A O 1
ATOM 718 N N . ARG A 1 93 ? 7.176 -7.357 -27.331 1.00 96.44 93 ARG A N 1
ATOM 719 C CA . ARG A 1 93 ? 8.450 -7.768 -27.929 1.00 96.44 93 ARG A CA 1
ATOM 720 C C . ARG A 1 93 ? 8.549 -9.284 -27.915 1.00 96.44 93 ARG A C 1
ATOM 722 O O . ARG A 1 93 ? 9.004 -9.865 -26.942 1.00 96.44 93 ARG A O 1
ATOM 729 N N . GLU A 1 94 ? 8.076 -9.901 -28.992 1.00 95.94 94 GLU A N 1
ATOM 730 C CA . GLU A 1 94 ? 8.140 -11.357 -29.199 1.00 95.94 94 GLU A CA 1
ATOM 731 C C . GLU A 1 94 ? 9.571 -11.846 -29.474 1.00 95.94 94 GLU A C 1
ATOM 733 O O . GLU A 1 94 ? 9.864 -13.026 -29.343 1.00 95.94 94 GLU A O 1
ATOM 738 N N . ASP A 1 95 ? 10.469 -10.924 -29.822 1.00 96.75 95 ASP A N 1
ATOM 739 C CA . ASP A 1 95 ? 11.896 -11.144 -30.045 1.00 96.75 95 ASP A CA 1
ATOM 740 C C . ASP A 1 95 ? 12.744 -10.996 -28.769 1.00 96.75 95 ASP A C 1
ATOM 742 O O . ASP A 1 95 ? 13.967 -10.917 -28.858 1.00 96.75 95 ASP A O 1
ATOM 746 N N . LYS A 1 96 ? 12.109 -10.893 -27.595 1.00 97.12 96 LYS A N 1
ATOM 747 C CA . LYS A 1 96 ? 12.775 -10.732 -26.299 1.00 97.12 96 LYS A CA 1
ATOM 748 C C . LYS A 1 96 ? 12.202 -11.663 -25.245 1.00 97.12 96 LYS A C 1
ATOM 750 O O . LYS A 1 96 ? 11.004 -11.939 -25.223 1.00 97.12 96 LYS A O 1
ATOM 755 N N . GLU A 1 97 ? 13.050 -12.045 -24.305 1.00 96.00 97 GLU A N 1
ATOM 756 C CA . GLU A 1 97 ? 12.705 -12.935 -23.206 1.00 96.00 97 GLU A CA 1
ATOM 757 C C . GLU A 1 97 ? 12.693 -12.214 -21.854 1.00 96.00 97 GLU A C 1
ATOM 759 O O . GLU A 1 97 ? 13.331 -11.180 -21.641 1.00 96.00 97 GLU A O 1
ATOM 764 N N . VAL A 1 98 ? 11.961 -12.780 -20.892 1.00 94.00 98 VAL A N 1
ATOM 765 C CA . VAL A 1 98 ? 11.982 -12.317 -19.499 1.00 94.00 98 VAL A CA 1
ATOM 766 C C . VAL A 1 98 ? 13.252 -12.848 -18.831 1.00 94.00 98 VAL A C 1
ATOM 768 O O . VAL A 1 98 ? 13.226 -13.803 -18.059 1.00 94.00 98 VAL A O 1
ATOM 771 N N . CYS A 1 99 ? 14.389 -12.246 -19.170 1.00 92.12 99 CYS A N 1
ATOM 772 C CA . CYS A 1 99 ? 15.701 -12.631 -18.666 1.00 92.12 99 CYS A CA 1
ATOM 773 C C . CYS A 1 99 ? 16.567 -11.402 -18.361 1.00 92.12 99 CYS A C 1
ATOM 775 O O . CYS A 1 99 ? 16.331 -10.300 -18.861 1.00 92.12 99 CYS A O 1
ATOM 777 N N . GLN A 1 100 ? 17.610 -11.587 -17.547 1.00 88.06 100 GLN A N 1
ATOM 778 C CA . GLN A 1 100 ? 18.460 -10.478 -17.096 1.00 88.06 100 GLN A CA 1
ATOM 779 C C . GLN A 1 100 ? 19.122 -9.705 -18.244 1.00 88.06 100 GLN A C 1
ATOM 781 O O . GLN A 1 100 ? 19.411 -8.528 -18.069 1.00 88.06 100 GLN A O 1
ATOM 786 N N . ASN A 1 101 ? 19.333 -10.323 -19.409 1.00 91.94 101 ASN A N 1
ATOM 787 C CA . ASN A 1 101 ? 19.975 -9.674 -20.553 1.00 91.94 101 ASN A CA 1
ATOM 788 C C . ASN A 1 101 ? 19.024 -8.735 -21.314 1.00 91.94 101 ASN A C 1
ATOM 790 O O . ASN A 1 101 ? 19.433 -7.647 -21.730 1.00 91.94 101 ASN A O 1
ATOM 794 N N . ASP A 1 102 ? 17.756 -9.124 -21.464 1.00 94.25 102 ASP A N 1
ATOM 795 C CA . ASP A 1 102 ? 16.789 -8.413 -22.305 1.00 94.25 102 ASP A CA 1
ATOM 796 C C . ASP A 1 102 ? 16.038 -7.288 -21.590 1.00 94.25 102 ASP A C 1
ATOM 798 O O . ASP A 1 102 ? 15.641 -6.317 -22.251 1.00 94.25 102 ASP A O 1
ATOM 802 N N . ILE A 1 103 ? 15.876 -7.396 -20.265 1.00 91.12 103 ILE A N 1
ATOM 803 C CA . ILE A 1 103 ? 15.143 -6.451 -19.403 1.00 91.12 103 ILE A CA 1
ATOM 804 C C . ILE A 1 103 ? 16.032 -5.891 -18.278 1.00 91.12 103 ILE A C 1
ATOM 806 O O . ILE A 1 103 ? 15.700 -5.937 -17.093 1.00 91.12 103 ILE A O 1
ATOM 810 N N . ARG A 1 104 ? 17.197 -5.355 -18.653 1.00 88.69 104 ARG A N 1
ATOM 811 C CA . ARG A 1 104 ? 18.210 -4.844 -17.717 1.00 88.69 104 ARG A CA 1
ATOM 812 C C . ARG A 1 104 ? 17.738 -3.601 -16.963 1.00 88.69 104 ARG A C 1
ATOM 814 O O . ARG A 1 104 ? 17.688 -2.508 -17.521 1.00 88.69 104 ARG A O 1
ATOM 821 N N . ALA A 1 105 ? 17.534 -3.729 -15.652 1.00 82.88 105 ALA A N 1
ATOM 822 C CA . ALA A 1 105 ? 17.271 -2.580 -14.780 1.00 82.88 105 ALA A CA 1
ATOM 823 C C . ALA A 1 105 ? 18.410 -1.538 -14.797 1.00 82.88 105 ALA A C 1
ATOM 825 O O . ALA A 1 105 ? 18.155 -0.354 -14.587 1.00 82.88 105 ALA A O 1
ATOM 826 N N . SER A 1 106 ? 19.647 -1.948 -15.115 1.00 86.00 106 SER A N 1
ATOM 827 C CA . SER A 1 106 ? 20.800 -1.046 -15.257 1.00 86.00 106 SER A CA 1
ATOM 828 C C . SER A 1 106 ? 20.645 -0.017 -16.383 1.00 86.00 106 SER A C 1
ATOM 830 O O . SER A 1 106 ? 21.331 0.994 -16.374 1.00 86.00 106 SER A O 1
ATOM 832 N N . GLN A 1 107 ? 19.714 -0.205 -17.323 1.00 87.62 107 GLN A N 1
ATOM 833 C CA . GLN A 1 107 ? 19.417 0.820 -18.333 1.00 87.62 107 GLN A CA 1
ATOM 834 C C . GLN A 1 107 ? 18.861 2.108 -17.708 1.00 87.62 107 GLN A C 1
ATOM 836 O O . GLN A 1 107 ? 18.958 3.178 -18.296 1.00 87.62 107 GLN A O 1
ATOM 841 N N . LEU A 1 108 ? 18.282 2.028 -16.505 1.00 89.19 108 LEU A N 1
ATOM 842 C CA . LEU A 1 108 ? 17.824 3.210 -15.778 1.00 89.19 108 LEU A CA 1
ATOM 843 C C . LEU A 1 108 ? 18.995 4.076 -15.302 1.00 89.19 108 LEU A C 1
ATOM 845 O O . LEU A 1 108 ? 18.873 5.299 -15.308 1.00 89.19 108 LEU A O 1
ATOM 849 N N . SER A 1 109 ? 20.124 3.460 -14.924 1.00 87.44 109 SER A N 1
ATOM 850 C CA . SER A 1 109 ? 21.318 4.201 -14.501 1.00 87.44 109 SER A CA 1
ATOM 851 C C . SER A 1 109 ? 22.029 4.917 -15.649 1.00 87.44 109 SER A C 1
ATOM 853 O O . SER A 1 109 ? 22.779 5.852 -15.391 1.00 87.44 109 SER A O 1
ATOM 855 N N . ASP A 1 110 ? 21.753 4.534 -16.899 1.00 88.50 110 ASP A N 1
ATOM 856 C CA . ASP A 1 110 ? 22.233 5.262 -18.079 1.00 88.50 110 ASP A CA 1
ATOM 857 C C . ASP A 1 110 ? 21.481 6.595 -18.276 1.00 88.50 110 ASP A C 1
ATOM 859 O O . ASP A 1 110 ? 21.954 7.474 -18.994 1.00 88.50 110 ASP A O 1
ATOM 863 N N . LEU A 1 111 ? 20.302 6.745 -17.656 1.00 90.00 111 LEU A N 1
ATOM 864 C CA . LEU A 1 111 ? 19.395 7.883 -17.849 1.00 90.00 111 LEU A CA 1
ATOM 865 C C . LEU A 1 111 ? 19.278 8.781 -16.611 1.00 90.00 111 LEU A C 1
ATOM 867 O O . LEU A 1 111 ? 19.060 9.980 -16.748 1.00 90.00 111 LEU A O 1
ATOM 871 N N . CYS A 1 112 ? 19.417 8.225 -15.405 1.00 91.25 112 CYS A N 1
ATOM 872 C CA . CYS A 1 112 ? 19.335 8.981 -14.156 1.00 91.25 112 CYS A CA 1
ATOM 873 C C . CYS A 1 112 ? 20.197 8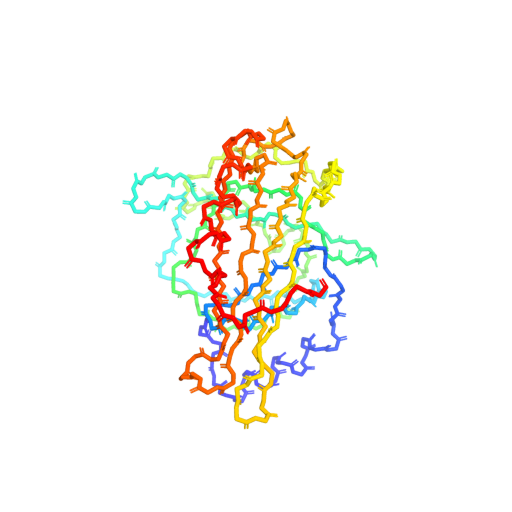.353 -13.051 1.00 91.25 112 CYS A C 1
ATOM 875 O O . CYS A 1 112 ? 20.452 7.148 -13.040 1.00 91.25 112 CYS A O 1
ATOM 877 N N . PHE A 1 113 ? 20.626 9.163 -12.081 1.00 90.19 113 PHE A N 1
ATOM 878 C CA . PHE A 1 113 ? 21.367 8.657 -10.927 1.00 90.19 113 PHE A CA 1
ATOM 879 C C . PHE A 1 113 ? 20.452 7.833 -10.013 1.00 90.19 113 PHE A C 1
ATOM 881 O O . PHE A 1 113 ? 19.492 8.358 -9.450 1.00 90.19 113 PHE A O 1
ATOM 888 N N . LEU A 1 114 ? 20.765 6.550 -9.827 1.00 88.75 114 LEU A N 1
ATOM 889 C CA . LEU A 1 114 ? 20.047 5.678 -8.902 1.00 88.75 114 LEU A CA 1
ATOM 890 C C . LEU A 1 114 ? 20.825 5.493 -7.602 1.00 88.75 114 LEU A C 1
ATOM 892 O O . LEU A 1 114 ? 21.965 5.028 -7.593 1.00 88.75 114 LEU A O 1
ATOM 896 N N . HIS A 1 115 ? 20.161 5.790 -6.488 1.00 86.00 115 HIS A N 1
ATOM 897 C CA . HIS A 1 115 ? 20.673 5.472 -5.163 1.00 86.00 115 HIS A CA 1
ATOM 898 C C . HIS A 1 115 ? 20.836 3.954 -5.002 1.00 86.00 115 HIS A C 1
ATOM 900 O O . HIS A 1 115 ? 20.027 3.162 -5.495 1.00 86.00 115 HIS A O 1
ATOM 906 N N . LYS A 1 116 ? 21.878 3.531 -4.278 1.00 81.44 116 LYS A N 1
ATOM 907 C CA . LYS A 1 116 ? 22.091 2.111 -3.983 1.00 81.44 116 LYS A CA 1
ATOM 908 C C . LYS A 1 116 ? 20.993 1.601 -3.059 1.00 81.44 116 LYS A C 1
ATOM 910 O O . LYS A 1 116 ? 20.766 2.153 -1.985 1.00 81.44 116 LYS A O 1
ATOM 915 N N . SER A 1 117 ? 20.340 0.522 -3.472 1.00 74.06 117 SER A N 1
ATOM 916 C CA . SER A 1 117 ? 19.379 -0.191 -2.636 1.00 74.06 117 SER A CA 1
ATOM 917 C C . SER A 1 117 ? 20.081 -1.305 -1.871 1.00 74.06 117 SER A C 1
ATOM 919 O O . SER A 1 117 ? 20.818 -2.082 -2.465 1.00 74.06 117 SER A O 1
ATOM 921 N N . ASN A 1 118 ? 19.803 -1.415 -0.572 1.00 62.91 118 ASN A N 1
ATOM 922 C CA . ASN A 1 118 ? 20.266 -2.525 0.270 1.00 62.91 118 ASN A CA 1
ATOM 923 C C . ASN A 1 118 ? 19.246 -3.677 0.321 1.00 62.91 118 ASN A C 1
ATOM 925 O O . ASN A 1 118 ? 19.260 -4.476 1.253 1.00 62.91 118 ASN A O 1
ATOM 929 N N . THR A 1 119 ? 18.302 -3.732 -0.621 1.00 60.88 119 THR A N 1
ATOM 930 C CA . THR A 1 119 ? 17.265 -4.765 -0.618 1.00 60.88 119 THR A CA 1
ATOM 931 C C . THR A 1 119 ? 17.858 -6.121 -0.964 1.00 60.88 119 THR A C 1
ATOM 933 O O . THR A 1 119 ? 18.523 -6.265 -1.987 1.00 60.88 119 THR A O 1
ATOM 936 N N . THR A 1 120 ? 17.592 -7.100 -0.104 1.00 62.91 120 THR A N 1
ATOM 937 C CA . THR A 1 120 ? 17.873 -8.517 -0.336 1.00 62.91 120 THR A CA 1
ATOM 938 C C . THR A 1 120 ? 17.080 -9.024 -1.539 1.00 62.91 120 THR A C 1
ATOM 940 O O . THR A 1 120 ? 16.026 -8.481 -1.849 1.00 62.91 120 THR A O 1
ATOM 943 N N . GLU A 1 121 ? 17.555 -10.066 -2.221 1.00 65.00 121 GLU A N 1
ATOM 944 C CA . GLU A 1 121 ? 16.821 -10.657 -3.355 1.00 65.00 121 GLU A CA 1
ATOM 945 C C . GLU A 1 121 ? 15.555 -11.403 -2.908 1.00 65.00 121 GLU A C 1
ATOM 947 O O . GLU A 1 121 ? 14.629 -11.587 -3.693 1.00 65.00 121 GLU A O 1
ATOM 952 N N . THR A 1 122 ? 15.490 -11.789 -1.633 1.00 68.38 122 THR A N 1
ATOM 953 C CA . THR A 1 122 ? 14.391 -12.562 -1.055 1.00 68.38 122 THR A CA 1
ATOM 954 C C . THR A 1 122 ? 13.534 -11.727 -0.106 1.00 68.38 122 THR A C 1
ATOM 956 O O . THR A 1 122 ? 14.075 -10.863 0.599 1.00 68.38 122 THR A O 1
ATOM 959 N N . PRO A 1 123 ? 12.223 -12.018 -0.009 1.00 70.88 123 PRO A N 1
ATOM 960 C CA . PRO A 1 123 ? 11.331 -11.386 0.953 1.00 70.88 123 PRO A CA 1
ATOM 961 C C . PRO A 1 123 ? 11.839 -11.488 2.387 1.00 70.88 123 PRO A C 1
ATOM 963 O O . PRO A 1 123 ? 12.188 -12.571 2.859 1.00 70.88 123 PRO A O 1
ATOM 966 N N . ALA A 1 124 ? 11.844 -10.367 3.107 1.00 71.12 124 ALA A N 1
ATOM 967 C CA . ALA A 1 124 ? 12.106 -10.391 4.536 1.00 71.12 124 ALA A CA 1
ATOM 968 C C . ALA A 1 124 ? 10.918 -11.032 5.268 1.00 71.12 124 ALA A C 1
ATOM 970 O O . ALA A 1 124 ? 9.764 -10.642 5.068 1.00 71.12 124 ALA A O 1
ATOM 971 N N . ILE A 1 125 ? 11.196 -11.984 6.161 1.00 76.50 125 ILE A N 1
ATOM 972 C CA . ILE A 1 125 ? 10.186 -12.495 7.090 1.00 76.50 125 ILE A CA 1
ATOM 973 C C . ILE A 1 125 ? 9.924 -11.394 8.118 1.00 76.50 125 ILE A C 1
ATOM 975 O O . ILE A 1 125 ? 10.702 -11.178 9.048 1.00 76.50 125 ILE A O 1
ATOM 979 N N . LEU A 1 126 ? 8.838 -10.655 7.911 1.00 81.69 126 LEU A N 1
ATOM 980 C CA . LEU A 1 126 ? 8.426 -9.586 8.807 1.00 81.69 126 LEU A CA 1
ATOM 981 C C . LEU A 1 126 ? 7.603 -10.146 9.976 1.00 81.69 126 LEU A C 1
ATOM 983 O O . LEU A 1 126 ? 6.752 -11.009 9.754 1.00 81.69 126 LEU A O 1
ATOM 987 N N . PRO A 1 127 ? 7.775 -9.618 11.203 1.00 88.62 127 PRO A N 1
ATOM 988 C CA . PRO A 1 127 ? 6.948 -10.011 12.338 1.00 88.62 127 PRO A CA 1
ATOM 989 C C . PRO A 1 127 ? 5.456 -9.802 12.056 1.00 88.62 127 PRO A C 1
ATOM 991 O O . PRO A 1 127 ? 5.059 -8.797 11.452 1.00 88.62 127 PRO A O 1
ATOM 994 N N . GLU A 1 128 ? 4.615 -10.733 12.503 1.00 90.44 128 GLU A N 1
ATOM 995 C CA . GLU A 1 128 ? 3.167 -10.647 12.308 1.00 90.44 128 GLU A CA 1
ATOM 996 C C . GLU A 1 128 ? 2.554 -9.459 13.057 1.00 90.44 128 GLU A C 1
ATOM 998 O O . GLU A 1 128 ? 3.023 -9.052 14.119 1.00 90.44 128 GLU A O 1
ATOM 1003 N N . SER A 1 129 ? 1.490 -8.887 12.491 1.00 94.69 129 SER A N 1
ATOM 1004 C CA . SER A 1 129 ? 0.729 -7.823 13.154 1.00 94.69 129 SER A CA 1
ATOM 1005 C C . SER A 1 129 ? -0.25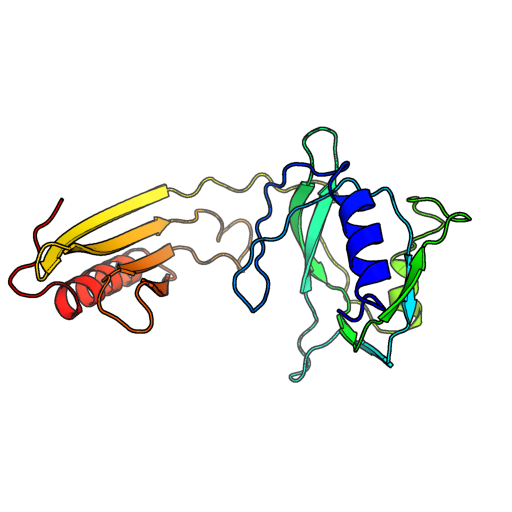1 -8.414 14.170 1.00 94.69 129 SER A C 1
ATOM 1007 O O . SER A 1 129 ? -0.898 -9.417 13.887 1.00 94.69 129 SER A O 1
ATOM 1009 N N . GLU A 1 130 ? -0.454 -7.734 15.295 1.00 97.19 130 GLU A N 1
ATOM 1010 C CA . GLU A 1 130 ? -1.355 -8.170 16.367 1.00 97.19 130 GLU A CA 1
ATOM 1011 C C . GLU A 1 130 ? -2.527 -7.195 16.536 1.00 97.19 130 GLU A C 1
ATOM 1013 O O . GLU A 1 130 ? -2.327 -6.004 16.789 1.00 97.19 130 GLU A O 1
ATOM 1018 N N . ILE A 1 131 ? -3.766 -7.686 16.425 1.00 98.00 131 ILE A N 1
ATOM 1019 C CA . ILE A 1 131 ? -4.961 -6.877 16.704 1.00 98.00 131 ILE A CA 1
ATOM 1020 C C . ILE A 1 131 ? -5.095 -6.697 18.216 1.00 98.00 131 ILE A C 1
ATOM 1022 O O . ILE A 1 131 ? -5.398 -7.645 18.931 1.00 98.00 131 ILE A O 1
ATOM 1026 N N . LEU A 1 132 ? -4.954 -5.458 18.683 1.00 97.62 132 LEU A N 1
ATOM 1027 C CA . LEU A 1 132 ? -5.036 -5.124 20.105 1.00 97.62 132 LEU A CA 1
ATOM 1028 C C . LEU A 1 132 ? -6.461 -4.802 20.547 1.00 97.62 132 LEU A C 1
ATOM 1030 O O . LEU A 1 132 ? -6.857 -5.106 21.669 1.00 97.62 132 LEU A O 1
ATOM 1034 N N . LYS A 1 133 ? -7.233 -4.130 19.685 1.00 97.56 133 LYS A N 1
ATOM 1035 C CA . LYS A 1 133 ? -8.615 -3.757 19.991 1.00 97.56 133 LYS A CA 1
ATOM 1036 C C . LYS A 1 133 ? -9.447 -3.671 18.724 1.00 97.56 133 LYS A C 1
ATOM 1038 O O . LYS A 1 133 ? -9.013 -3.138 17.704 1.00 97.56 133 LYS A O 1
ATOM 1043 N N . ARG A 1 134 ? -10.673 -4.176 18.797 1.00 97.94 134 ARG A N 1
ATOM 1044 C CA . ARG A 1 134 ? -11.652 -4.124 17.712 1.00 97.94 134 ARG A CA 1
ATOM 1045 C C . ARG A 1 134 ? -13.011 -3.817 18.307 1.00 97.94 134 ARG A C 1
ATOM 1047 O O . ARG A 1 134 ? -13.499 -4.580 19.132 1.00 97.94 134 ARG A O 1
ATOM 1054 N N . GLU A 1 135 ? -13.633 -2.745 17.844 1.00 98.00 135 GLU A N 1
ATOM 1055 C CA . GLU A 1 135 ? -14.998 -2.403 18.225 1.00 98.00 135 GLU A CA 1
ATOM 1056 C C . GLU A 1 135 ? -15.860 -2.183 16.991 1.00 98.00 135 GLU A C 1
ATOM 1058 O O . GLU A 1 135 ? -15.437 -1.551 16.019 1.00 98.00 135 GLU A O 1
ATOM 1063 N N . VAL A 1 136 ? -17.062 -2.754 17.023 1.00 98.06 136 VAL A N 1
ATOM 1064 C CA . VAL A 1 136 ? -18.052 -2.656 15.957 1.00 98.06 136 VAL A CA 1
ATOM 1065 C C . VAL A 1 136 ? -19.348 -2.154 16.564 1.00 98.06 136 VAL A C 1
ATOM 1067 O O . VAL A 1 136 ? -19.779 -2.617 17.616 1.00 98.06 136 VAL A O 1
ATOM 1070 N N . TYR A 1 137 ? -19.956 -1.198 15.884 1.00 98.06 137 TYR A N 1
ATOM 1071 C CA . TYR A 1 137 ? -21.192 -0.562 16.281 1.00 98.06 137 TYR A CA 1
ATOM 1072 C C . TYR A 1 137 ? -22.164 -0.560 15.116 1.00 98.06 137 TYR A C 1
ATOM 1074 O O . TYR A 1 137 ? -21.783 -0.304 13.973 1.00 98.06 137 TYR A O 1
ATOM 1082 N N . THR A 1 138 ? -23.433 -0.801 15.409 1.00 97.38 138 THR A N 1
ATOM 1083 C CA . THR A 1 138 ? -24.505 -0.806 14.414 1.00 97.38 138 THR A CA 1
ATOM 1084 C C . THR A 1 138 ? -25.607 0.160 14.794 1.00 97.38 138 THR A C 1
ATOM 1086 O O . THR A 1 138 ? -25.869 0.374 15.975 1.00 97.38 138 THR A O 1
ATOM 1089 N N . LYS A 1 139 ? -26.280 0.720 13.791 1.00 95.50 139 LYS A N 1
ATOM 1090 C CA . LYS A 1 139 ? -27.478 1.541 13.977 1.00 95.50 139 LYS A CA 1
ATOM 1091 C C . LYS A 1 139 ? -28.465 1.263 12.853 1.00 95.50 139 LYS A C 1
ATOM 1093 O O . LYS A 1 139 ? -28.082 1.297 11.684 1.00 95.50 139 LYS A O 1
ATOM 1098 N N . ASN A 1 140 ? -29.724 0.996 13.191 1.00 93.81 140 ASN A N 1
ATOM 1099 C CA . ASN A 1 140 ? -30.780 0.872 12.189 1.00 93.81 140 ASN A CA 1
ATOM 1100 C C . ASN A 1 140 ? -31.234 2.272 11.743 1.00 93.81 140 ASN A C 1
ATOM 1102 O O . ASN A 1 140 ? -31.496 3.147 12.568 1.00 93.81 140 ASN A O 1
ATOM 1106 N N . ILE A 1 141 ? -31.292 2.494 10.432 1.00 88.31 141 ILE A N 1
ATOM 1107 C CA . ILE A 1 141 ? -31.716 3.741 9.802 1.00 88.31 141 ILE A CA 1
ATOM 1108 C C . ILE A 1 141 ? -32.741 3.386 8.726 1.00 88.31 141 ILE A C 1
ATOM 1110 O O . ILE A 1 141 ? -32.380 2.885 7.663 1.00 88.31 141 ILE A O 1
ATOM 1114 N N . LYS A 1 142 ? -34.023 3.666 8.997 1.00 86.69 142 LYS A N 1
ATOM 1115 C CA . LYS A 1 142 ? -35.142 3.451 8.056 1.00 86.69 142 LYS A CA 1
ATOM 1116 C C . LYS A 1 142 ? -35.139 2.044 7.423 1.00 86.69 142 LYS A C 1
ATOM 1118 O O . LYS A 1 142 ? -35.298 1.905 6.216 1.00 86.69 142 LYS A O 1
ATOM 1123 N N . GLY A 1 143 ? -34.901 1.007 8.230 1.00 87.12 143 GLY A N 1
ATOM 1124 C CA . GLY A 1 143 ? -34.888 -0.388 7.775 1.00 87.12 143 GLY A CA 1
ATOM 1125 C C . GLY A 1 143 ? -33.551 -0.870 7.202 1.00 87.12 143 GLY A C 1
ATOM 1126 O O . GLY A 1 143 ? -33.411 -2.055 6.927 1.00 87.12 143 GLY A O 1
ATOM 1127 N N . SER A 1 144 ? -32.553 0.007 7.059 1.00 89.62 144 SER A N 1
ATOM 1128 C CA . SER A 1 144 ? -31.199 -0.357 6.626 1.00 89.62 144 SER A CA 1
ATOM 1129 C C . SER A 1 144 ? -30.190 -0.275 7.775 1.00 89.62 144 SER A C 1
ATOM 1131 O O . SER A 1 144 ? -30.293 0.588 8.646 1.00 89.62 144 SER A O 1
ATOM 1133 N N . MET A 1 145 ? -29.175 -1.142 7.779 1.00 94.62 145 MET A N 1
ATOM 1134 C CA . MET A 1 145 ? -28.151 -1.165 8.831 1.00 94.62 145 MET A CA 1
ATOM 1135 C C . MET A 1 145 ? -26.939 -0.296 8.466 1.00 94.62 145 MET A C 1
ATOM 1137 O O . MET A 1 145 ? -26.288 -0.515 7.446 1.00 94.62 145 MET A O 1
ATOM 1141 N N . ALA A 1 146 ? -26.609 0.665 9.326 1.00 96.19 146 ALA A N 1
ATOM 1142 C CA . ALA A 1 146 ? -25.335 1.376 9.309 1.00 96.19 146 ALA A CA 1
ATOM 1143 C C . ALA A 1 146 ? -24.325 0.680 10.234 1.00 96.19 146 ALA A C 1
ATOM 1145 O O . ALA A 1 146 ? -24.708 0.130 11.270 1.00 96.19 146 ALA A O 1
ATOM 1146 N N . VAL A 1 147 ? -23.040 0.718 9.871 1.00 97.25 147 VAL A N 1
ATOM 1147 C CA . VAL A 1 147 ? -21.954 0.026 10.581 1.00 97.25 147 VAL A CA 1
ATOM 1148 C C . VAL A 1 147 ? -20.775 0.968 10.781 1.00 97.25 147 VAL A C 1
ATOM 1150 O O . VAL A 1 147 ? -20.239 1.513 9.821 1.00 97.25 147 VAL A O 1
ATOM 1153 N N . LYS A 1 148 ? -20.321 1.101 12.022 1.00 97.69 148 LYS A N 1
ATOM 1154 C CA . LYS A 1 148 ? -19.075 1.768 12.391 1.00 97.69 148 LYS A CA 1
ATOM 1155 C C . LYS A 1 148 ? -18.117 0.745 12.984 1.00 97.69 148 LYS A C 1
ATOM 1157 O O . LYS A 1 148 ? -18.512 -0.050 13.828 1.00 97.69 148 LYS A O 1
ATOM 1162 N N . LYS A 1 149 ? -16.867 0.731 12.537 1.00 98.25 149 LYS A N 1
ATOM 1163 C CA . LYS A 1 149 ? -15.843 -0.211 13.000 1.00 98.25 149 LYS A CA 1
ATOM 1164 C C . LYS A 1 149 ? -14.535 0.526 13.232 1.00 98.25 149 LYS A C 1
ATOM 1166 O O . LYS A 1 149 ? -14.041 1.184 12.321 1.00 98.25 149 LYS A O 1
ATOM 1171 N N . LEU A 1 150 ? -13.954 0.350 14.414 1.00 98.31 150 LEU A N 1
ATOM 1172 C CA . LEU A 1 150 ? -12.606 0.803 14.739 1.00 98.31 150 LEU A CA 1
ATOM 1173 C C . LEU A 1 150 ? -11.734 -0.402 15.076 1.00 98.31 150 LEU A C 1
ATOM 1175 O O . LEU A 1 150 ? -12.109 -1.238 15.899 1.00 98.31 150 LEU A O 1
ATOM 1179 N N . VAL A 1 151 ? -10.573 -0.498 14.437 1.00 98.50 151 VAL A N 1
ATOM 1180 C CA . VAL A 1 151 ? -9.567 -1.522 14.740 1.00 98.50 151 VAL A CA 1
ATOM 1181 C C . VAL A 1 151 ? -8.254 -0.833 15.049 1.00 98.50 151 VAL A C 1
ATOM 1183 O O . VAL A 1 151 ? -7.828 0.013 14.270 1.00 98.50 151 VAL A O 1
ATOM 1186 N N . LEU A 1 152 ? -7.625 -1.219 16.153 1.00 98.38 152 LEU A N 1
ATOM 1187 C CA . LEU A 1 152 ? -6.259 -0.874 16.519 1.00 98.38 152 LEU A CA 1
ATOM 1188 C C . LEU A 1 152 ? -5.419 -2.148 16.504 1.00 98.38 152 LEU A C 1
ATOM 1190 O O . LEU A 1 152 ? -5.788 -3.144 17.129 1.00 98.38 152 LEU A O 1
ATOM 1194 N N . TRP A 1 153 ? -4.281 -2.100 15.824 1.00 98.31 153 TRP A N 1
ATOM 1195 C CA . TRP A 1 153 ? -3.306 -3.183 15.827 1.00 98.31 153 TRP A CA 1
ATOM 1196 C C . TRP A 1 153 ? -1.880 -2.648 15.922 1.00 98.31 153 TRP A C 1
ATOM 1198 O O . TRP A 1 153 ? -1.588 -1.522 15.510 1.00 98.31 153 TRP A O 1
ATOM 1208 N N . GLN A 1 154 ? -1.002 -3.480 16.468 1.00 97.69 154 GLN A N 1
ATOM 1209 C CA . GLN A 1 154 ? 0.439 -3.280 16.460 1.00 97.69 154 GLN A CA 1
ATOM 1210 C C . GLN A 1 154 ? 1.021 -3.969 15.227 1.00 97.69 154 GLN A C 1
ATOM 1212 O O . GLN A 1 154 ? 0.642 -5.094 14.903 1.00 97.69 154 GLN A O 1
ATOM 1217 N N . THR A 1 155 ? 1.909 -3.297 14.498 1.00 95.00 155 THR A N 1
ATOM 1218 C CA . THR A 1 155 ? 2.472 -3.866 13.264 1.00 95.00 155 THR A CA 1
ATOM 1219 C C . THR A 1 155 ? 3.624 -4.819 13.534 1.00 95.00 155 THR A C 1
ATOM 1221 O O . THR A 1 155 ? 3.846 -5.702 12.713 1.00 95.00 155 THR A O 1
ATOM 1224 N N . ASN A 1 156 ? 4.344 -4.619 14.644 1.00 94.31 156 ASN A N 1
ATOM 1225 C CA . ASN A 1 156 ? 5.573 -5.319 15.037 1.00 94.31 156 ASN A CA 1
ATOM 1226 C C . ASN A 1 156 ? 6.750 -5.176 14.053 1.00 94.31 156 ASN A C 1
ATOM 1228 O O . ASN A 1 156 ? 7.767 -5.848 14.207 1.00 94.31 156 ASN A O 1
ATOM 1232 N N . LYS A 1 157 ? 6.642 -4.288 13.059 1.00 90.44 157 LYS A N 1
ATOM 1233 C CA . LYS A 1 157 ? 7.598 -4.173 11.943 1.00 90.44 157 LYS A CA 1
ATOM 1234 C C . LYS A 1 157 ? 8.566 -3.002 12.073 1.00 90.44 157 LYS A C 1
ATOM 1236 O O . LYS A 1 157 ? 9.588 -3.001 11.403 1.00 90.44 157 LYS A O 1
ATOM 1241 N N . GLN A 1 158 ? 8.308 -2.062 12.980 1.00 87.25 158 GLN A N 1
ATOM 1242 C CA . GLN A 1 158 ? 9.072 -0.819 13.137 1.00 87.25 158 GLN A CA 1
ATOM 1243 C C . GLN A 1 158 ? 10.560 -1.027 13.467 1.00 87.25 158 GLN A C 1
ATOM 1245 O O . GLN A 1 158 ? 11.379 -0.153 13.211 1.00 87.25 158 GLN A O 1
ATOM 1250 N N . LYS A 1 159 ? 10.917 -2.175 14.065 1.00 84.31 159 LYS A N 1
ATOM 1251 C CA . LYS A 1 159 ? 12.320 -2.542 14.328 1.00 84.31 159 LYS A CA 1
ATOM 1252 C C . LYS A 1 159 ? 13.023 -3.108 13.093 1.00 84.31 159 LYS A C 1
ATOM 1254 O O . LYS A 1 159 ? 14.239 -3.004 13.006 1.00 84.31 159 LYS A O 1
ATOM 1259 N N . ALA A 1 160 ? 12.270 -3.748 12.198 1.00 81.56 160 ALA A N 1
ATOM 1260 C CA . ALA A 1 160 ? 12.792 -4.336 10.969 1.00 81.56 160 ALA A CA 1
ATOM 1261 C C . ALA A 1 160 ? 12.894 -3.288 9.853 1.00 81.56 160 ALA A C 1
ATOM 1263 O O . ALA A 1 160 ? 13.847 -3.304 9.083 1.00 81.56 160 ALA A O 1
ATOM 1264 N N . ASP A 1 161 ? 11.933 -2.367 9.791 1.00 77.50 161 ASP A N 1
ATOM 1265 C CA . ASP A 1 161 ? 11.914 -1.273 8.828 1.00 77.50 161 ASP A CA 1
ATOM 1266 C C . ASP A 1 161 ? 11.224 -0.042 9.459 1.00 77.50 161 ASP A C 1
ATOM 1268 O O . ASP A 1 161 ? 10.047 -0.126 9.839 1.00 77.50 161 ASP A O 1
ATOM 1272 N N . PRO A 1 162 ? 11.940 1.093 9.603 1.00 80.12 162 PRO A N 1
ATOM 1273 C CA . PRO A 1 162 ? 11.416 2.303 10.233 1.00 80.12 162 PRO A CA 1
ATOM 1274 C C . PRO A 1 162 ? 10.279 2.967 9.439 1.00 80.12 162 PRO A C 1
ATOM 1276 O O . PRO A 1 162 ? 9.544 3.769 10.014 1.00 80.12 162 PRO A O 1
ATOM 1279 N N . ASP A 1 163 ? 10.081 2.619 8.160 1.00 79.88 163 ASP A N 1
ATOM 1280 C CA . ASP A 1 163 ? 8.929 3.083 7.377 1.00 79.88 163 ASP A CA 1
ATOM 1281 C C . ASP A 1 163 ? 7.609 2.451 7.860 1.00 79.88 163 ASP A C 1
ATOM 1283 O O . ASP A 1 163 ? 6.525 2.943 7.520 1.00 79.88 163 ASP A O 1
ATOM 1287 N N . TYR A 1 164 ? 7.658 1.364 8.644 1.00 86.56 164 TYR A N 1
ATOM 1288 C CA . TYR A 1 164 ? 6.459 0.789 9.243 1.00 86.56 164 TYR A CA 1
ATOM 1289 C C . TYR A 1 164 ? 6.083 1.517 10.540 1.00 86.56 164 TYR A C 1
ATOM 1291 O O . TYR A 1 164 ? 6.842 1.493 11.512 1.00 86.56 164 TYR A O 1
ATOM 1299 N N . PRO A 1 165 ? 4.864 2.078 10.635 1.00 91.88 165 PRO A N 1
ATOM 1300 C CA . PRO A 1 165 ? 4.377 2.646 11.886 1.00 91.88 165 PRO A CA 1
ATOM 1301 C C . PRO A 1 165 ? 4.225 1.545 12.935 1.00 91.88 165 PRO A C 1
ATOM 1303 O O . PRO A 1 165 ? 3.784 0.442 12.614 1.00 91.88 165 PRO A O 1
ATOM 1306 N N . ALA A 1 166 ? 4.525 1.836 14.201 1.00 95.69 166 ALA A N 1
ATOM 1307 C CA . ALA A 1 166 ? 4.391 0.853 15.276 1.00 95.69 166 ALA A CA 1
ATOM 1308 C C . ALA A 1 166 ? 2.927 0.425 15.493 1.00 95.69 166 ALA A C 1
ATOM 1310 O O . ALA A 1 166 ? 2.647 -0.761 15.680 1.00 95.69 166 ALA A O 1
ATOM 1311 N N . PHE A 1 167 ? 1.989 1.374 15.404 1.00 97.62 167 PHE A N 1
ATOM 1312 C CA . PHE A 1 167 ? 0.558 1.143 15.592 1.00 97.62 167 PHE A CA 1
ATOM 1313 C C . PHE A 1 167 ? -0.263 1.787 14.480 1.00 97.62 167 PHE A C 1
ATOM 1315 O O . PHE A 1 167 ? 0.039 2.889 14.013 1.00 97.62 167 PHE A O 1
ATOM 1322 N N . VAL A 1 168 ? -1.346 1.114 14.094 1.00 97.69 168 VAL A N 1
ATOM 1323 C CA . VAL A 1 168 ? -2.291 1.605 13.090 1.00 97.69 168 VAL A CA 1
ATOM 1324 C C . VAL A 1 168 ? -3.711 1.492 13.625 1.00 97.69 168 VAL A C 1
ATOM 1326 O O . VAL A 1 168 ? -4.107 0.467 14.181 1.00 97.69 168 VAL A O 1
ATOM 1329 N N . LEU A 1 169 ? -4.483 2.557 13.425 1.00 98.00 169 LEU A N 1
ATOM 1330 C CA . LEU A 1 169 ? -5.916 2.593 13.648 1.00 98.00 169 LEU A CA 1
ATOM 1331 C C . LEU A 1 169 ? -6.621 2.698 12.302 1.00 98.00 169 LEU A C 1
ATOM 1333 O O . LEU A 1 169 ? -6.308 3.582 11.504 1.00 98.00 169 LEU A O 1
ATOM 1337 N N . HIS A 1 170 ? -7.605 1.836 12.069 1.00 97.69 170 HIS A N 1
ATOM 1338 C CA . HIS A 1 170 ? -8.464 1.904 10.893 1.00 97.69 170 HIS A CA 1
ATOM 1339 C C . HIS A 1 170 ? -9.917 2.062 11.310 1.00 97.69 170 HIS A C 1
ATOM 1341 O O . HIS A 1 170 ? -10.534 1.151 11.871 1.00 97.69 170 HIS A O 1
ATOM 1347 N N . TRP A 1 171 ? -10.460 3.227 10.986 1.00 97.62 171 TRP A N 1
ATOM 1348 C CA . TRP A 1 171 ? -11.862 3.558 11.138 1.00 97.62 171 TRP A CA 1
ATOM 1349 C C . TRP A 1 171 ? -12.612 3.271 9.843 1.00 97.62 171 TRP A C 1
ATOM 1351 O O . TRP A 1 171 ? -12.152 3.585 8.746 1.00 97.62 171 TRP A O 1
ATOM 1361 N N . THR A 1 172 ? -13.779 2.655 9.961 1.00 97.12 172 THR A N 1
ATOM 1362 C CA . THR A 1 172 ? -14.713 2.406 8.865 1.00 97.12 172 THR A CA 1
ATOM 1363 C C . THR A 1 172 ? -16.085 2.878 9.289 1.00 97.12 172 THR A C 1
ATOM 1365 O O . THR A 1 172 ? -16.575 2.462 10.334 1.00 97.12 172 THR A O 1
ATOM 1368 N N . ASP A 1 173 ? -16.714 3.703 8.466 1.00 96.12 173 ASP A N 1
ATOM 1369 C CA . ASP A 1 173 ? -18.064 4.192 8.692 1.00 96.12 173 ASP A CA 1
ATOM 1370 C C . ASP A 1 173 ? -18.891 3.956 7.426 1.00 96.12 173 ASP A C 1
ATOM 1372 O O . ASP A 1 173 ? -18.680 4.565 6.377 1.00 96.12 173 ASP A O 1
ATOM 1376 N N . TYR A 1 174 ? -19.830 3.023 7.526 1.00 96.25 174 TYR A N 1
ATOM 1377 C CA . TYR A 1 174 ? -20.770 2.653 6.485 1.00 96.25 174 TYR A CA 1
ATOM 1378 C C . TYR A 1 174 ? -22.182 3.108 6.852 1.00 96.25 174 TYR A C 1
ATOM 1380 O O . TYR A 1 174 ? -22.682 2.820 7.938 1.00 96.25 174 TYR A O 1
ATOM 1388 N N . SER A 1 175 ? -22.849 3.781 5.920 1.00 94.31 175 SER A N 1
ATOM 1389 C CA . SER A 1 175 ? -24.258 4.136 6.031 1.00 94.31 175 SER A CA 1
ATOM 1390 C C . SER A 1 175 ? -24.876 4.189 4.630 1.00 94.31 175 SER A C 1
ATOM 1392 O O . SER A 1 175 ? -24.424 4.989 3.806 1.00 94.31 175 SER A O 1
ATOM 1394 N N . PRO A 1 176 ? -25.900 3.368 4.346 1.00 90.69 176 PRO A N 1
ATOM 1395 C CA . PRO A 1 176 ? -26.427 3.162 2.996 1.00 90.69 176 PRO A CA 1
ATOM 1396 C C . PRO A 1 176 ? -27.087 4.401 2.377 1.00 90.69 176 PRO A C 1
ATOM 1398 O O . PRO A 1 176 ? -27.164 4.501 1.159 1.00 90.69 176 PRO A O 1
ATOM 1401 N N . GLY A 1 177 ? -27.525 5.369 3.189 1.00 87.19 177 GLY A N 1
ATOM 1402 C CA . GLY A 1 177 ? -28.193 6.586 2.710 1.00 87.19 177 GLY A CA 1
ATOM 1403 C C . GLY A 1 177 ? -27.265 7.737 2.299 1.00 87.19 177 GLY A C 1
ATOM 1404 O O . GLY A 1 177 ? -27.756 8.803 1.935 1.00 87.19 177 GLY A O 1
ATOM 1405 N N . ARG A 1 178 ? -25.936 7.585 2.399 1.00 90.69 178 ARG A N 1
ATOM 1406 C CA . ARG A 1 178 ? -24.979 8.649 2.041 1.00 90.69 178 ARG A CA 1
ATOM 1407 C C . ARG A 1 178 ? -24.609 8.592 0.560 1.00 90.69 178 ARG A C 1
ATOM 1409 O O . ARG A 1 178 ? -24.455 7.510 0.011 1.00 90.69 178 ARG A O 1
ATOM 1416 N N . ARG A 1 179 ? -24.319 9.757 -0.041 1.00 91.69 179 ARG A N 1
ATOM 1417 C CA . ARG A 1 179 ? -23.734 9.853 -1.398 1.00 91.69 179 ARG A CA 1
ATOM 1418 C C . ARG A 1 179 ? -22.475 8.991 -1.545 1.00 91.69 179 ARG A C 1
ATOM 1420 O O . ARG A 1 179 ? -22.308 8.335 -2.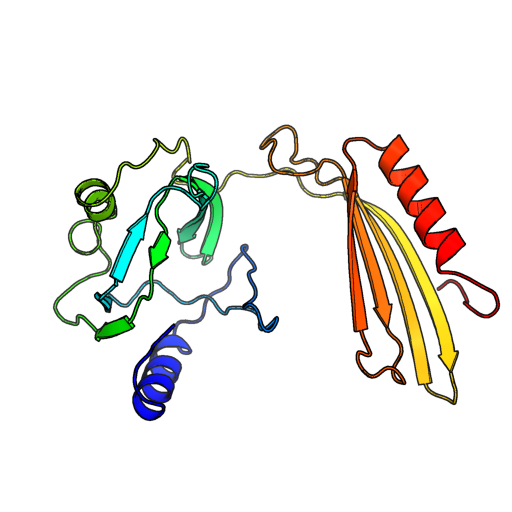562 1.00 91.69 179 ARG A O 1
ATOM 1427 N N . ASN A 1 180 ? -21.635 8.981 -0.507 1.00 89.31 180 ASN A N 1
ATOM 1428 C CA . ASN A 1 180 ? -20.521 8.050 -0.343 1.00 89.31 180 ASN A CA 1
ATOM 1429 C C . ASN A 1 180 ? -20.855 7.125 0.837 1.00 89.31 180 ASN A C 1
ATOM 1431 O O . ASN A 1 180 ? -20.628 7.513 1.989 1.00 89.31 180 ASN A O 1
ATOM 1435 N N . PRO A 1 181 ? -21.436 5.937 0.589 1.00 92.06 181 PRO A N 1
ATOM 1436 C CA . PRO A 1 181 ? -21.935 5.076 1.656 1.00 92.06 181 PRO A CA 1
ATOM 1437 C C . PRO A 1 181 ? -20.852 4.632 2.636 1.00 92.06 181 PRO A C 1
ATOM 1439 O O . PRO A 1 181 ? -21.124 4.496 3.826 1.00 92.06 181 PRO A O 1
ATOM 1442 N N . LEU A 1 182 ? -19.628 4.441 2.143 1.00 93.94 182 LEU A N 1
ATOM 1443 C CA . LEU A 1 182 ? -18.490 3.943 2.900 1.00 93.94 182 LEU A CA 1
ATOM 1444 C C . LEU A 1 182 ? -17.386 4.997 2.977 1.00 93.94 182 LEU A C 1
ATOM 1446 O O . LEU A 1 182 ? -16.826 5.387 1.955 1.00 93.94 182 LEU A O 1
ATOM 1450 N N . THR A 1 183 ? -17.025 5.394 4.192 1.00 94.31 183 THR A N 1
ATOM 1451 C CA . THR A 1 183 ? -15.840 6.205 4.469 1.00 94.31 183 THR A CA 1
ATOM 1452 C C . THR A 1 183 ? -14.855 5.416 5.323 1.00 94.31 183 THR A C 1
ATOM 1454 O O . THR A 1 183 ? -15.226 4.530 6.101 1.00 94.31 183 THR A O 1
ATOM 1457 N N . ARG A 1 184 ? -13.564 5.692 5.130 1.00 94.31 184 ARG A N 1
ATOM 1458 C CA . ARG A 1 184 ? -12.467 5.047 5.853 1.00 94.31 184 ARG A CA 1
ATOM 1459 C C . ARG A 1 184 ? -11.450 6.097 6.258 1.00 94.31 184 ARG A C 1
ATOM 1461 O O . ARG A 1 184 ? -11.231 7.055 5.522 1.00 94.31 184 ARG A O 1
ATOM 1468 N N . GLN A 1 185 ? -10.824 5.898 7.405 1.00 94.31 185 GLN A N 1
ATOM 1469 C CA . GLN A 1 185 ? -9.750 6.755 7.884 1.00 94.31 185 GLN A CA 1
ATOM 1470 C C . GLN A 1 185 ? -8.679 5.899 8.543 1.00 94.31 185 GLN A C 1
ATOM 1472 O O . GLN A 1 185 ? -8.990 4.983 9.304 1.00 94.31 185 GLN A O 1
ATOM 1477 N N . VAL A 1 186 ? -7.421 6.218 8.252 1.00 95.62 186 VAL A N 1
ATOM 1478 C CA . VAL A 1 186 ? -6.259 5.590 8.875 1.00 95.62 186 VAL A CA 1
ATOM 1479 C C . VAL A 1 186 ? -5.547 6.624 9.736 1.00 95.62 186 VAL A C 1
ATOM 1481 O O . VAL A 1 186 ? -5.343 7.763 9.309 1.00 95.62 186 VAL A O 1
ATOM 1484 N N . ARG A 1 187 ? -5.186 6.232 10.957 1.00 96.38 187 ARG A N 1
ATOM 1485 C CA . ARG A 1 187 ? -4.297 6.990 11.842 1.00 96.38 187 ARG A CA 1
ATOM 1486 C C . ARG A 1 187 ? -3.121 6.109 12.234 1.00 96.38 187 ARG A C 1
ATOM 1488 O O . ARG A 1 187 ? -3.284 4.904 12.414 1.00 96.38 187 ARG A O 1
ATOM 1495 N N . LEU A 1 188 ? -1.952 6.722 12.352 1.00 96.50 188 LEU A N 1
ATOM 1496 C CA . LEU A 1 188 ? -0.717 6.067 12.766 1.00 96.50 188 LEU A CA 1
ATOM 1497 C C . LEU A 1 188 ? -0.351 6.563 14.163 1.00 96.50 188 LEU A C 1
ATOM 1499 O O . LEU A 1 188 ? -0.637 7.716 14.491 1.00 96.50 188 LEU A O 1
ATOM 1503 N N . ALA A 1 189 ? 0.281 5.715 14.969 1.00 95.94 189 ALA A N 1
ATOM 1504 C CA . ALA A 1 189 ? 0.820 6.118 16.262 1.00 95.94 189 ALA A CA 1
ATOM 1505 C C . ALA A 1 189 ? 2.192 5.466 16.515 1.00 95.94 189 ALA A C 1
ATOM 1507 O O . ALA A 1 189 ? 2.389 4.299 16.153 1.00 95.94 189 ALA A O 1
ATOM 1508 N N . PRO A 1 190 ? 3.142 6.204 17.119 1.00 93.88 190 PRO A N 1
ATOM 1509 C CA . PRO A 1 190 ? 4.495 5.706 17.364 1.00 93.88 190 PRO A CA 1
ATOM 1510 C C . PRO A 1 190 ? 4.575 4.799 18.600 1.00 93.88 190 PRO A C 1
ATOM 1512 O O . PRO A 1 190 ? 5.440 3.931 18.668 1.00 93.88 190 PRO A O 1
ATOM 1515 N N . ASP A 1 191 ? 3.657 4.957 19.557 1.00 94.94 191 ASP A N 1
ATOM 1516 C CA . ASP A 1 191 ? 3.605 4.170 20.786 1.00 94.94 191 ASP A CA 1
ATOM 1517 C C . ASP A 1 191 ? 2.167 3.816 21.201 1.00 94.94 191 ASP A C 1
ATOM 1519 O O . ASP A 1 191 ? 1.178 4.375 20.711 1.00 94.94 191 ASP A O 1
ATOM 1523 N N . LYS A 1 192 ? 2.067 2.865 22.135 1.00 96.12 192 LYS A N 1
ATOM 1524 C CA . LYS A 1 192 ? 0.800 2.294 22.599 1.00 96.12 192 LYS A CA 1
ATOM 1525 C C . LYS A 1 192 ? -0.090 3.315 23.310 1.00 96.12 192 LYS A C 1
ATOM 1527 O O . LYS A 1 192 ? -1.306 3.252 23.148 1.00 96.12 192 LYS A O 1
ATOM 1532 N N . LYS A 1 193 ? 0.485 4.246 24.079 1.00 97.38 193 LYS A N 1
ATOM 1533 C CA . LYS A 1 193 ? -0.277 5.235 24.854 1.00 97.38 193 LYS A CA 1
ATOM 1534 C C . LYS A 1 193 ? -0.956 6.227 23.915 1.00 97.38 193 LYS A C 1
ATOM 1536 O O . LYS A 1 193 ? -2.155 6.463 24.037 1.00 97.38 193 LYS A O 1
ATOM 1541 N N . ILE A 1 194 ? -0.222 6.744 22.928 1.00 97.31 194 ILE A N 1
ATOM 1542 C CA . ILE A 1 194 ? -0.793 7.614 21.889 1.00 97.31 194 ILE A CA 1
ATOM 1543 C C . ILE A 1 194 ? -1.867 6.863 21.094 1.00 97.31 194 ILE A C 1
ATOM 1545 O O . ILE A 1 194 ? -2.949 7.402 20.858 1.00 97.31 194 ILE A O 1
ATOM 1549 N N . ALA A 1 195 ? -1.608 5.605 20.726 1.00 97.62 195 ALA A N 1
ATOM 1550 C CA . ALA A 1 195 ? -2.567 4.786 19.991 1.00 97.62 195 ALA A CA 1
ATOM 1551 C C . ALA A 1 195 ? -3.886 4.578 20.761 1.00 97.62 195 ALA A C 1
ATOM 1553 O O . ALA A 1 195 ? -4.962 4.670 20.172 1.00 97.62 195 ALA A O 1
ATOM 1554 N N . GLN A 1 196 ? -3.812 4.326 22.072 1.00 97.50 196 GLN A N 1
ATOM 1555 C CA . GLN A 1 196 ? -4.980 4.165 22.943 1.00 97.50 196 GLN A CA 1
ATOM 1556 C C . GLN A 1 196 ? -5.777 5.465 23.080 1.00 97.50 196 GLN A C 1
ATOM 1558 O O . GLN A 1 196 ? -6.989 5.450 22.871 1.00 97.50 196 GLN A O 1
ATOM 1563 N N . ASN A 1 197 ? -5.104 6.594 23.315 1.00 97.81 197 ASN A N 1
ATOM 1564 C CA . ASN A 1 197 ? -5.764 7.899 23.400 1.00 97.81 197 ASN A CA 1
ATOM 1565 C C . ASN A 1 197 ? -6.492 8.255 22.092 1.00 97.81 197 ASN A C 1
ATOM 1567 O O . ASN A 1 197 ? -7.637 8.702 22.117 1.00 97.81 197 ASN A O 1
ATOM 1571 N N . LEU A 1 198 ? -5.857 8.014 20.937 1.00 97.56 198 LEU A N 1
ATOM 1572 C CA . LEU A 1 198 ? -6.492 8.208 19.628 1.00 97.56 198 LEU A CA 1
ATOM 1573 C C . LEU A 1 198 ? -7.705 7.293 19.445 1.00 97.56 198 LEU A C 1
ATOM 1575 O O . LEU A 1 198 ? -8.718 7.719 18.896 1.00 97.56 198 LEU A O 1
ATOM 1579 N N . PHE A 1 199 ? -7.618 6.042 19.897 1.00 97.94 199 PHE A N 1
ATOM 1580 C CA . PHE A 1 199 ? -8.729 5.099 19.812 1.00 97.94 199 PHE A CA 1
ATOM 1581 C C . PHE A 1 199 ? -9.947 5.600 20.600 1.00 97.94 199 PHE A C 1
ATOM 1583 O O . PHE A 1 199 ? -11.067 5.576 20.092 1.00 97.94 199 PHE A O 1
ATOM 1590 N N . GLU A 1 200 ? -9.729 6.088 21.820 1.00 97.25 200 GLU A N 1
ATOM 1591 C CA . GLU A 1 200 ? -10.778 6.623 22.695 1.00 97.25 200 GLU A CA 1
ATOM 1592 C C . GLU A 1 200 ? -11.373 7.938 22.171 1.00 97.25 200 GLU A C 1
ATOM 1594 O O . GLU A 1 200 ? -12.597 8.100 22.163 1.00 97.25 200 GLU A O 1
ATOM 1599 N N . SER A 1 201 ? -10.538 8.848 21.658 1.00 97.25 201 SER A N 1
ATOM 1600 C CA . SER A 1 201 ? -11.003 10.085 21.011 1.00 97.25 201 SER A CA 1
ATOM 1601 C C . SER A 1 201 ? -11.871 9.771 19.789 1.00 97.25 201 SER A C 1
ATOM 1603 O O . SER A 1 201 ? -13.010 10.233 19.725 1.00 97.25 201 SER A O 1
ATOM 1605 N N . ILE A 1 202 ? -11.425 8.889 18.883 1.00 96.31 202 ILE A N 1
ATOM 1606 C CA . ILE A 1 202 ? -12.215 8.522 17.697 1.00 96.31 202 ILE A CA 1
ATOM 1607 C C . ILE A 1 202 ? -13.562 7.922 18.108 1.00 96.31 202 ILE A C 1
ATOM 1609 O O . ILE A 1 202 ? -14.586 8.269 17.515 1.00 96.31 202 ILE A O 1
ATOM 1613 N N . LEU A 1 203 ? -13.595 7.042 19.114 1.00 95.38 203 LEU A N 1
ATOM 1614 C CA . LEU A 1 203 ? -14.852 6.467 19.588 1.00 95.38 203 LEU A CA 1
ATOM 1615 C C . LEU A 1 203 ? -15.787 7.512 20.187 1.00 95.38 203 LEU A C 1
ATOM 1617 O O . LEU A 1 203 ? -16.952 7.548 19.797 1.00 95.38 203 LEU A O 1
ATOM 1621 N N . SER A 1 204 ? -15.300 8.361 21.091 1.00 94.69 204 SER A N 1
ATOM 1622 C CA . SER A 1 204 ? -16.141 9.363 21.759 1.00 94.69 204 SER A CA 1
ATOM 1623 C C . SER A 1 204 ? -16.711 10.394 20.778 1.00 94.69 204 SER A C 1
ATOM 1625 O O . SER A 1 204 ? -17.877 10.774 20.878 1.00 94.69 204 SER A O 1
ATOM 1627 N N . GLU A 1 205 ? -15.942 10.777 19.758 1.00 95.50 205 GLU A N 1
ATOM 1628 C CA . GLU A 1 205 ? -16.391 11.693 18.707 1.00 95.50 205 GLU A CA 1
ATOM 1629 C C . GLU A 1 205 ? -17.450 11.066 17.782 1.00 95.50 205 GLU A C 1
ATOM 1631 O O . GLU A 1 205 ? -18.374 11.746 17.313 1.00 95.50 205 GLU A O 1
ATOM 1636 N N . ASN A 1 206 ? -17.335 9.761 17.501 1.00 95.06 206 ASN A N 1
ATOM 1637 C CA . ASN A 1 206 ? -18.102 9.106 16.439 1.00 95.06 206 ASN A CA 1
ATOM 1638 C C . ASN A 1 206 ? -19.264 8.229 16.918 1.00 95.06 206 ASN A C 1
ATOM 1640 O O . ASN A 1 206 ? -20.217 8.029 16.149 1.00 95.06 206 ASN A O 1
ATOM 1644 N N . ILE A 1 207 ? -19.202 7.689 18.131 1.00 95.75 207 ILE A N 1
ATOM 1645 C CA . ILE A 1 207 ? -20.218 6.807 18.707 1.00 95.75 207 ILE A CA 1
ATOM 1646 C C . ILE A 1 207 ? -21.102 7.628 19.647 1.00 95.75 207 ILE A C 1
ATOM 1648 O O . ILE A 1 207 ? -20.777 7.871 20.802 1.00 95.75 207 ILE A O 1
ATOM 1652 N N . LYS A 1 208 ? -22.240 8.078 19.114 1.00 91.50 208 LYS A N 1
ATOM 1653 C CA . LYS A 1 208 ? -23.255 8.867 19.834 1.00 91.50 208 LYS A CA 1
ATOM 1654 C C . LYS A 1 208 ? -24.471 8.002 20.191 1.00 91.50 208 LYS A C 1
ATOM 1656 O O . LYS A 1 208 ? -24.512 6.813 19.878 1.00 91.50 208 LYS A O 1
ATOM 1661 N N . ALA A 1 209 ? -25.501 8.606 20.780 1.00 89.06 209 ALA A N 1
ATOM 1662 C CA . ALA A 1 209 ? -26.744 7.914 21.112 1.00 89.06 209 ALA A CA 1
ATOM 1663 C C . ALA A 1 209 ? -27.361 7.143 19.915 1.00 89.06 209 ALA A C 1
ATOM 1665 O O . ALA A 1 209 ? -27.422 7.619 18.768 1.00 89.06 209 ALA A O 1
ATOM 1666 N N . GLY A 1 210 ? -27.832 5.928 20.204 1.00 90.00 210 GLY A N 1
ATOM 1667 C CA . GLY A 1 210 ? -28.468 5.020 19.245 1.00 90.00 210 GLY A CA 1
ATOM 1668 C C . GLY A 1 210 ? -27.509 4.158 18.416 1.00 90.00 210 GLY A C 1
ATOM 1669 O O . GLY A 1 210 ?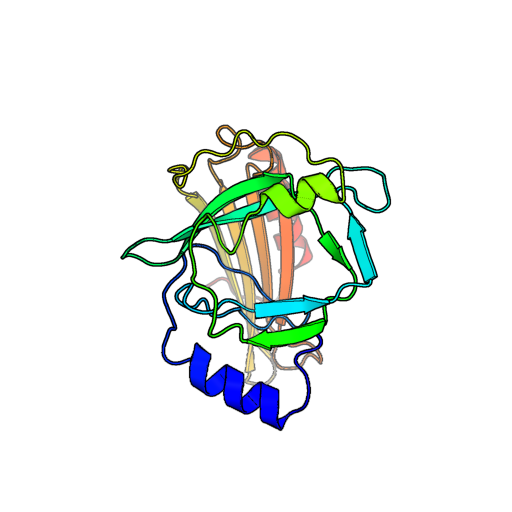 -27.961 3.535 17.462 1.00 90.00 210 GLY A O 1
ATOM 1670 N N . TRP A 1 211 ? -26.210 4.147 18.724 1.00 95.88 211 TRP A N 1
ATOM 1671 C CA . TRP A 1 211 ? -25.279 3.133 18.222 1.00 95.88 211 TRP A CA 1
ATOM 1672 C C . TRP A 1 211 ? -25.156 1.997 19.236 1.00 95.88 211 TRP A C 1
ATOM 1674 O O . TRP A 1 211 ? -24.846 2.233 20.400 1.00 95.88 211 TRP A O 1
ATOM 1684 N N . GLU A 1 212 ? -25.367 0.768 18.784 1.00 96.00 212 GLU A N 1
ATOM 1685 C CA . GLU A 1 212 ? -25.286 -0.440 19.607 1.00 96.00 212 GLU A CA 1
ATOM 1686 C C . GLU A 1 212 ? -23.970 -1.159 19.346 1.00 96.00 212 GLU A C 1
ATOM 1688 O O . GLU A 1 212 ? -23.626 -1.402 18.186 1.00 96.00 212 GLU A O 1
ATOM 1693 N N . LYS A 1 213 ? -23.243 -1.516 20.408 1.00 95.94 213 LYS A N 1
ATOM 1694 C CA . LYS A 1 213 ? -22.029 -2.331 20.296 1.00 95.94 213 LYS A CA 1
ATOM 1695 C C . LYS A 1 213 ? -22.401 -3.764 19.895 1.00 95.94 213 LYS A C 1
ATOM 1697 O O . LYS A 1 213 ? -23.378 -4.306 20.409 1.00 95.94 213 LYS A O 1
ATOM 1702 N N . ARG A 1 214 ? -21.631 -4.352 18.981 1.00 91.94 214 ARG A N 1
ATOM 1703 C CA . ARG A 1 214 ? -21.771 -5.732 18.493 1.00 91.94 214 ARG A CA 1
ATOM 1704 C C . ARG A 1 214 ? -20.526 -6.555 18.782 1.00 91.94 214 ARG A C 1
ATOM 1706 O O . ARG A 1 214 ? -19.420 -5.964 18.815 1.00 91.94 214 ARG A O 1
#

InterPro domains:
  IPR012309 DNA ligase, ATP-dependent, C-terminal [PF04679] (5-96)
  IPR012340 Nucleic acid-binding, OB-fold [G3DSA:2.40.50.140] (1-123)

Secondary structure (DSSP, 8-state):
-B--SHHHHHHHHHHHGGGEE-BS---B-TTSPBP-EE-S---EEEE-SEEESB-TTSPBPEEEEEEEETTEEEEEEEEE--EEES-EEEEE-TT--SSTTTS-GGGGTTTSPPPPP---SS---PPPPEEEEEEEEEEEETTEEEEEEEEEEE-S-TTT-TTS-SEEEEEEEE-TTSSS-EEEEEEEESSHHHHHHHHHHHHHHH--TTPEE-

Sequence (214 aa):
GNLGSDKDRKTLMKLLEKNQVDSTWRVTSSSGAMYRFVKPTLVVEIKATDIQSEDSIGEPIKKMSLYFDDSGWSAVGKSYTASVLHPVLVRIREDKEVCQNDIRASQLSDLCFLHKSNTTETPAILPESEILKREVYTKNIKGSMAVKKLVLWQTNKQKADPDYPAFVLHWTDYSPGRRNPLTRQVRLAPDKKIAQNLFESILSENIKAGWEKR

Foldseek 3Di:
DAQDDPVSVVVVCVVFVVFFADEPDWDADPVRHIDTDGPPWWDFDKDAPAKEQADPVRHGDWDFDWAQDPNGIYTQDIFRAIDGHPIHTDGICPVDGPDCVRDPSCVRVVGYPTDDGPTDNDHDPADAKAWPDKWKWWADDPNDIKIKIKTKIARNRCVVPVVDARMKIKIWTADPPDPPRIDIDMDGDNDDVVSVVVRVVVCVVPPDPRIDID

Radius of gyration: 22.13 Å; chains: 1; bounding box: 57×39×55 Å

Organism: NCBI:txid408172